Protein AF-A0A952ME11-F1 (afdb_monomer_lite)

Foldseek 3Di:
DVVVLVVLLCVQVCVPDPPPQDQDDQDPLVVVLCVDPLLVLLDDVRPLQSVQWDSRRKDWDAQPNKIKIWIFRDDPNDGQWIWIQISVRQIKIWGWDDDPFKTKIWIAGSVRHTQFIWIFTDDPPDTHTDQVVRVVRNVVNPVPPVQDVQLVVQLVVVVVVQCVDPVSVVSCVVGVCSSVSSSVSSSVNRD

Secondary structure (DSSP, 8-state):
-HHHHHHHTHHHHTTSS-------PPPHHHHHHHHSHHHHH--GGGHHHHHTB-TTS-EEEEETTEEEEEEEEEETTEEEEEEEEETT--EEEEEEEE-SSEEEEEEEETT--EEEEEEEEEETTEEEE-HHHHHHHHHHHTTSTTS-HHHHHHHHHHHHHHHTSHHHHHHHHH-TTHHHHHHHHHHHHH-

Radius of gyration: 16.26 Å; chains: 1; bounding box: 40×40×41 Å

pLDDT: mean 71.65, std 17.78, range [26.2, 94.69]

Sequence (191 aa):
MKKLIFLVFLMSALSCTEQELVNRDIPEILLQFKKSSQFNAIDGSFAELKSNLSFEKFWNEDFNGTKVYAIPSEVSGKITGVIYVDNFFNTLIEIRSFTKTDLTISYKLTDGTLILDWTGIKLGDQYKFNYNDLIDSYSKLSSNSRINSCTGDCYAALKEACNSDNDCAMMCDLVPTCNLSIAVACFWACW

Structure (mmCIF, N/CA/C/O backbone):
data_AF-A0A952ME11-F1
#
_entry.id   AF-A0A952ME11-F1
#
loop_
_atom_site.group_PDB
_atom_site.id
_atom_site.type_symbol
_atom_site.label_atom_id
_atom_site.label_alt_id
_atom_site.label_comp_id
_atom_site.label_asym_id
_atom_site.label_entity_id
_atom_site.label_seq_id
_atom_site.pdbx_PDB_ins_code
_atom_site.Cartn_x
_atom_site.Cartn_y
_atom_site.Cartn_z
_atom_site.occupancy
_atom_site.B_iso_or_equiv
_atom_site.auth_seq_id
_atom_site.auth_comp_id
_atom_site.auth_asym_id
_atom_site.auth_atom_id
_atom_site.pdbx_PDB_model_num
ATOM 1 N N . MET A 1 1 ? -1.943 -4.709 -22.984 1.00 34.72 1 MET A N 1
ATOM 2 C CA . MET A 1 1 ? -0.702 -4.361 -22.256 1.00 34.72 1 MET A CA 1
ATOM 3 C C . MET A 1 1 ? -0.444 -2.853 -22.180 1.00 34.72 1 MET A C 1
ATOM 5 O O . MET A 1 1 ? -0.347 -2.371 -21.065 1.00 34.72 1 MET A O 1
ATOM 9 N N . LYS A 1 2 ? -0.475 -2.069 -23.276 1.00 26.20 2 LYS A N 1
ATOM 10 C CA . LYS A 1 2 ? -0.317 -0.588 -23.219 1.00 26.20 2 LYS A CA 1
ATOM 11 C C . LYS A 1 2 ? -1.309 0.161 -22.300 1.00 26.20 2 LYS A C 1
ATOM 13 O O . LYS A 1 2 ? -0.955 1.167 -21.706 1.00 26.20 2 LYS A O 1
ATOM 18 N N . LYS A 1 3 ? -2.537 -0.352 -22.133 1.00 26.72 3 LYS A N 1
ATOM 19 C CA . LYS A 1 3 ? -3.553 0.220 -21.223 1.00 26.72 3 LYS A CA 1
ATOM 20 C C . LYS A 1 3 ? -3.306 -0.068 -19.732 1.00 26.72 3 LYS A C 1
ATOM 22 O O . LYS A 1 3 ? -3.839 0.652 -18.903 1.00 26.72 3 LYS A O 1
ATOM 27 N N . LEU A 1 4 ? -2.523 -1.103 -19.404 1.00 34.16 4 LEU A N 1
ATOM 28 C CA . LEU A 1 4 ? -2.251 -1.504 -18.015 1.00 34.16 4 LEU A CA 1
ATOM 29 C C . LEU A 1 4 ? -1.219 -0.568 -17.372 1.00 34.16 4 LEU A C 1
ATOM 31 O O . LEU A 1 4 ? -1.385 -0.135 -16.241 1.00 34.16 4 LEU A O 1
ATOM 35 N N . ILE A 1 5 ? -0.199 -0.200 -18.150 1.00 37.00 5 ILE A N 1
ATOM 36 C CA . ILE A 1 5 ? 0.864 0.727 -17.755 1.00 37.00 5 ILE A CA 1
ATOM 37 C C . ILE A 1 5 ? 0.271 2.107 -17.423 1.00 37.00 5 ILE A C 1
ATOM 39 O O . ILE A 1 5 ? 0.537 2.651 -16.359 1.00 37.00 5 ILE A O 1
ATOM 43 N N . PHE A 1 6 ? -0.634 2.617 -18.267 1.00 30.73 6 PHE A N 1
ATOM 44 C CA . PHE A 1 6 ? -1.318 3.902 -18.054 1.00 30.73 6 PHE A CA 1
ATOM 45 C C . PHE A 1 6 ? -2.222 3.943 -16.803 1.00 30.73 6 PHE A C 1
ATOM 47 O O . PHE A 1 6 ? -2.453 5.024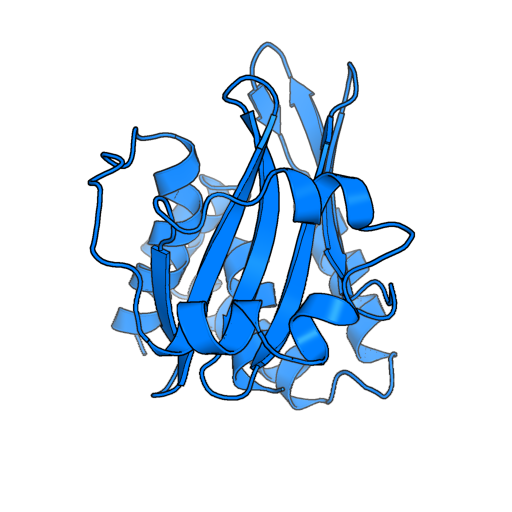 -16.266 1.00 30.73 6 PHE A O 1
ATOM 54 N N . LEU A 1 7 ? -2.723 2.795 -16.324 1.00 34.19 7 LEU A N 1
ATOM 55 C CA . LEU A 1 7 ? -3.530 2.715 -15.097 1.00 34.19 7 LEU A CA 1
ATOM 56 C C . LEU A 1 7 ? -2.655 2.708 -13.835 1.00 34.19 7 LEU A C 1
ATOM 58 O O . LEU A 1 7 ? -2.956 3.415 -12.881 1.00 34.19 7 LEU A O 1
ATOM 62 N N . VAL A 1 8 ? -1.517 2.009 -13.869 1.00 39.28 8 VAL A N 1
ATOM 63 C CA . VAL A 1 8 ? -0.519 2.021 -12.782 1.00 39.28 8 VAL A CA 1
ATOM 64 C C . VAL A 1 8 ? 0.069 3.432 -12.578 1.00 39.28 8 VAL A C 1
ATOM 66 O O . VAL A 1 8 ? 0.402 3.813 -11.457 1.00 39.28 8 VAL A O 1
ATOM 69 N N . PHE A 1 9 ? 0.115 4.255 -13.634 1.00 37.97 9 PHE A N 1
ATOM 70 C CA . PHE A 1 9 ? 0.507 5.671 -13.572 1.00 37.97 9 PHE A CA 1
ATOM 71 C C . PHE A 1 9 ? -0.495 6.594 -12.865 1.00 37.97 9 PHE A C 1
ATOM 73 O O . PHE A 1 9 ? -0.095 7.606 -12.287 1.00 37.97 9 PHE A O 1
ATOM 80 N N . LEU A 1 10 ? -1.786 6.256 -12.864 1.00 33.31 10 LEU A N 1
ATOM 81 C CA . LEU A 1 10 ? -2.800 7.035 -12.149 1.00 33.31 10 LEU A CA 1
ATOM 82 C C . L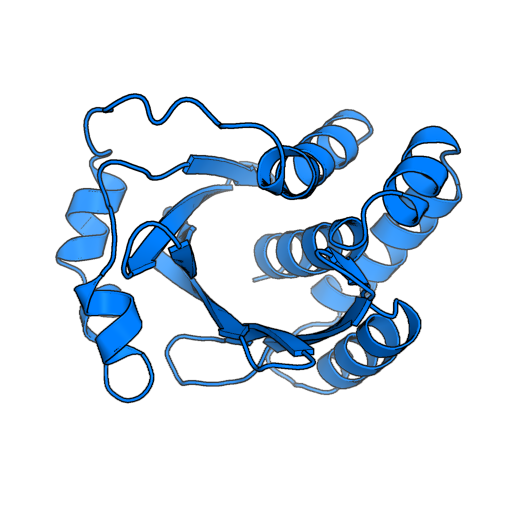EU A 1 10 ? -2.590 6.942 -10.626 1.00 33.31 10 LEU A C 1
ATOM 84 O O . LEU A 1 10 ? -2.764 7.942 -9.936 1.00 33.31 10 LEU A O 1
ATOM 88 N N . MET A 1 11 ? -2.083 5.817 -10.107 1.00 43.94 11 MET A N 1
ATOM 89 C CA . MET A 1 11 ? -1.813 5.630 -8.670 1.00 43.94 11 MET A CA 1
ATOM 90 C C . MET A 1 11 ? -0.793 6.609 -8.071 1.00 43.94 11 MET A C 1
ATOM 92 O O . MET A 1 11 ? -0.785 6.833 -6.863 1.00 43.94 11 MET A O 1
ATOM 96 N N . SER A 1 12 ? 0.079 7.189 -8.894 1.00 39.12 12 SER A N 1
ATOM 97 C CA . SER A 1 12 ? 1.224 7.975 -8.433 1.00 39.12 12 SER A CA 1
ATOM 98 C C . SER A 1 12 ? 1.135 9.466 -8.780 1.00 39.12 12 SER A C 1
ATOM 100 O O . SER A 1 12 ? 1.635 10.301 -8.028 1.00 39.12 12 SER A O 1
ATOM 102 N N . ALA A 1 13 ? 0.428 9.831 -9.854 1.00 30.36 13 ALA A N 1
ATOM 103 C CA . ALA A 1 13 ? 0.100 11.229 -10.156 1.00 30.36 13 ALA A CA 1
ATOM 104 C C . ALA A 1 13 ? -1.085 11.764 -9.320 1.00 30.36 13 ALA A C 1
ATOM 106 O O . ALA A 1 13 ? -1.181 12.968 -9.062 1.00 30.36 13 ALA A O 1
ATOM 107 N N . LEU A 1 14 ? -1.968 10.879 -8.841 1.00 35.97 14 LEU A N 1
ATOM 108 C CA . LEU A 1 14 ? -3.129 11.258 -8.025 1.00 35.97 14 LEU A CA 1
ATOM 109 C C . LEU A 1 14 ? -2.787 11.529 -6.552 1.00 35.97 14 LEU A C 1
ATOM 111 O O . LEU A 1 14 ? -3.640 12.003 -5.813 1.00 35.97 14 LEU A O 1
ATOM 115 N N . SER A 1 15 ? -1.535 11.336 -6.118 1.00 37.31 15 SER A N 1
ATOM 116 C CA . SER A 1 15 ? -1.086 11.835 -4.809 1.00 37.31 15 SER A CA 1
ATOM 117 C C . SER A 1 15 ? -0.798 13.346 -4.784 1.00 37.31 15 SER A C 1
ATOM 119 O O . SER A 1 15 ? -0.468 13.871 -3.723 1.00 37.31 15 SER A O 1
ATOM 121 N N . CYS A 1 16 ? -0.913 14.053 -5.920 1.00 32.28 16 CYS A N 1
ATOM 122 C CA . CYS A 1 16 ? -0.706 15.509 -6.003 1.00 32.28 16 CYS A CA 1
ATOM 123 C C . CYS A 1 16 ? -1.866 16.304 -6.621 1.00 32.28 16 CYS A C 1
ATOM 125 O O . CYS A 1 16 ? -1.813 17.531 -6.615 1.00 32.28 16 CYS A O 1
ATOM 127 N N . THR A 1 17 ? -2.913 15.655 -7.127 1.00 32.31 17 THR A N 1
ATOM 128 C CA . THR A 1 17 ? -4.156 16.335 -7.516 1.00 32.31 17 THR A CA 1
ATOM 129 C C . THR A 1 17 ? -5.240 15.893 -6.554 1.00 32.31 17 THR A C 1
ATOM 131 O O . THR A 1 17 ? -5.370 14.699 -6.314 1.00 32.31 17 THR A O 1
ATOM 134 N N . GLU A 1 18 ? -5.964 16.848 -5.964 1.00 37.75 18 GLU A N 1
ATOM 135 C CA . GLU A 1 18 ? -7.177 16.597 -5.183 1.00 37.75 18 GLU A CA 1
ATOM 136 C C . GLU A 1 18 ? -8.087 15.649 -5.977 1.00 37.75 18 GLU A C 1
ATOM 138 O O . GLU A 1 18 ? -8.831 16.068 -6.862 1.00 37.75 18 GLU A O 1
ATOM 143 N N . GLN A 1 19 ? -7.998 14.346 -5.706 1.00 44.56 19 GLN A N 1
ATOM 144 C CA . GLN A 1 19 ? -9.031 13.413 -6.109 1.00 44.56 19 GLN A CA 1
ATOM 145 C C . GLN A 1 19 ? -10.264 13.838 -5.337 1.00 44.56 19 GLN A C 1
ATOM 147 O O . GLN A 1 19 ? -10.282 13.734 -4.111 1.00 44.56 19 GLN A O 1
ATOM 152 N N . GLU A 1 20 ? -11.264 14.365 -6.043 1.00 39.50 20 GLU A N 1
ATOM 153 C CA . GLU A 1 20 ? -12.547 14.691 -5.440 1.00 39.50 20 GLU A CA 1
ATOM 154 C C . GLU A 1 20 ? -13.045 13.466 -4.671 1.00 39.50 20 GLU A C 1
ATOM 156 O O . GLU A 1 20 ? -13.390 12.422 -5.235 1.00 39.50 20 GLU A O 1
ATOM 161 N N . LEU A 1 21 ? -13.023 13.610 -3.347 1.00 45.44 21 LEU A N 1
ATOM 162 C CA . LEU A 1 21 ? -13.543 12.678 -2.365 1.00 45.44 21 LEU A CA 1
ATOM 163 C C . LEU A 1 21 ? -15.067 12.667 -2.495 1.00 45.44 21 LEU A C 1
ATOM 165 O O . LEU A 1 21 ? -15.785 13.301 -1.725 1.00 45.44 21 LEU A O 1
ATOM 169 N N . VAL A 1 22 ? -15.573 12.002 -3.529 1.00 45.62 22 VAL A N 1
ATOM 170 C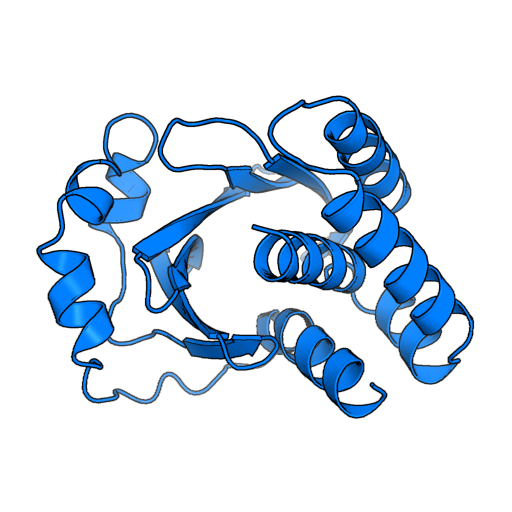 CA . VAL A 1 22 ? -17.009 11.820 -3.714 1.00 45.62 22 VAL A CA 1
ATOM 171 C C . VAL A 1 22 ? -17.462 10.752 -2.726 1.00 45.62 22 VAL A C 1
ATOM 173 O O . VAL A 1 22 ? -17.027 9.606 -2.832 1.00 45.62 22 VAL A O 1
ATOM 176 N N . ASN A 1 23 ? -18.348 11.113 -1.793 1.00 50.53 23 ASN A N 1
ATOM 177 C CA . ASN A 1 23 ? -19.064 10.143 -0.965 1.00 50.53 23 ASN A CA 1
ATOM 178 C C . ASN A 1 23 ? -19.763 9.130 -1.880 1.00 50.53 23 ASN A C 1
ATOM 180 O O . ASN A 1 23 ? -20.645 9.494 -2.661 1.00 50.53 23 ASN A O 1
ATOM 184 N N . ARG A 1 24 ? -19.346 7.867 -1.803 1.00 62.12 24 ARG A N 1
ATOM 185 C CA . ARG A 1 24 ? -19.914 6.757 -2.574 1.00 62.12 24 ARG A CA 1
ATOM 186 C C . ARG A 1 24 ? -20.544 5.753 -1.627 1.00 62.12 24 ARG A C 1
ATOM 188 O O . ARG A 1 24 ? -20.042 5.539 -0.525 1.00 62.12 24 ARG A O 1
ATOM 195 N N . ASP A 1 25 ? -21.597 5.092 -2.098 1.00 80.69 25 ASP A N 1
ATOM 196 C CA . ASP A 1 25 ? -22.112 3.906 -1.423 1.00 80.69 25 ASP A CA 1
ATOM 197 C C . ASP A 1 25 ? -20.986 2.880 -1.278 1.00 80.69 25 ASP A C 1
ATOM 199 O O . ASP A 1 25 ? -20.289 2.548 -2.244 1.00 80.69 25 ASP A O 1
ATOM 203 N N . ILE A 1 26 ? -20.794 2.401 -0.049 1.00 86.19 26 ILE A N 1
ATOM 204 C CA . ILE A 1 26 ? -19.743 1.439 0.270 1.00 86.19 26 ILE A CA 1
ATOM 205 C C . ILE A 1 26 ? -20.101 0.104 -0.407 1.00 86.19 26 ILE A C 1
ATOM 207 O O . ILE A 1 26 ? -21.163 -0.453 -0.123 1.00 86.19 26 ILE A O 1
ATOM 211 N N . PRO A 1 27 ? -19.232 -0.446 -1.274 1.00 89.12 27 PRO A N 1
ATOM 212 C CA . PRO A 1 27 ? -19.460 -1.723 -1.929 1.00 89.12 27 PRO A CA 1
ATOM 213 C C . PRO A 1 27 ? -19.665 -2.849 -0.919 1.00 89.12 27 PRO A C 1
ATOM 215 O O . PRO A 1 27 ? -18.967 -2.921 0.093 1.00 89.12 27 PRO A O 1
ATOM 218 N N . GLU A 1 28 ? -20.550 -3.788 -1.250 1.00 90.56 28 GLU A N 1
ATOM 219 C CA . GLU A 1 28 ? -20.864 -4.942 -0.399 1.00 90.56 28 GLU A CA 1
ATOM 220 C C . GLU A 1 28 ? -19.605 -5.721 0.021 1.00 90.56 28 GLU A C 1
ATOM 222 O O . GLU A 1 28 ? -19.470 -6.105 1.178 1.00 90.56 28 GLU A O 1
ATOM 227 N N . ILE A 1 29 ? -18.623 -5.870 -0.872 1.00 91.00 29 ILE A N 1
ATOM 228 C CA . ILE A 1 29 ? -17.346 -6.528 -0.560 1.00 91.00 29 ILE A CA 1
ATOM 229 C C . ILE A 1 29 ? -16.569 -5.829 0.566 1.00 91.00 29 ILE A C 1
ATOM 231 O O . ILE A 1 29 ? -15.987 -6.500 1.413 1.00 91.00 29 ILE A O 1
ATOM 235 N N . LEU A 1 30 ? -16.607 -4.494 0.643 1.00 92.94 30 LEU A N 1
ATOM 236 C CA . LEU A 1 30 ? -15.960 -3.744 1.721 1.00 92.94 30 LEU A CA 1
ATOM 237 C C . LEU A 1 30 ? -16.742 -3.849 3.034 1.00 92.94 30 LEU A C 1
ATOM 239 O O . LEU A 1 30 ? -16.140 -3.925 4.108 1.00 92.94 30 LEU A O 1
ATOM 243 N N . LEU A 1 31 ? -18.075 -3.914 2.958 1.00 93.69 31 LEU A N 1
ATOM 244 C CA . LEU A 1 31 ? -18.926 -4.188 4.119 1.00 93.69 31 LEU A CA 1
ATOM 245 C C . LEU A 1 31 ? -18.678 -5.596 4.679 1.00 93.69 31 LEU A C 1
ATOM 247 O O . LEU A 1 31 ? -18.644 -5.776 5.899 1.00 93.69 31 LEU A O 1
ATOM 251 N N . GLN A 1 32 ? -18.480 -6.581 3.803 1.00 94.50 32 GLN A N 1
ATOM 252 C CA . GLN A 1 32 ? -18.130 -7.951 4.174 1.00 94.50 32 GLN A CA 1
ATOM 253 C C . GLN A 1 32 ? -16.711 -8.032 4.735 1.00 94.50 32 GLN A C 1
ATOM 255 O O . GLN A 1 32 ? -16.515 -8.631 5.793 1.00 94.50 32 GLN A O 1
ATOM 260 N N . PHE A 1 33 ? -15.743 -7.362 4.102 1.00 94.69 33 PHE A N 1
ATOM 261 C CA . PHE A 1 33 ? -14.372 -7.284 4.597 1.00 94.69 33 PHE A CA 1
ATOM 262 C C . PHE A 1 33 ? -14.333 -6.739 6.026 1.00 94.69 33 PHE A C 1
ATOM 264 O O . PHE A 1 33 ? -13.753 -7.380 6.897 1.00 94.69 33 PHE A O 1
ATOM 271 N N . LYS A 1 34 ? -15.044 -5.641 6.315 1.00 93.50 34 LYS A N 1
ATOM 272 C CA . LYS A 1 34 ? -15.122 -5.036 7.659 1.00 93.50 34 LYS A CA 1
ATOM 273 C C . LYS A 1 34 ? -15.637 -5.995 8.747 1.00 93.50 34 LYS A C 1
ATOM 275 O O . LYS A 1 34 ? -15.360 -5.787 9.924 1.00 93.50 34 LYS A O 1
ATOM 280 N N . LYS A 1 35 ? -16.389 -7.036 8.373 1.00 93.75 35 LYS A N 1
ATOM 281 C CA . LYS A 1 35 ? -16.920 -8.071 9.283 1.00 93.75 35 LYS A CA 1
ATOM 282 C C . LYS A 1 35 ? -16.087 -9.361 9.289 1.00 93.75 35 LYS A C 1
ATOM 284 O O . LYS A 1 35 ? -16.396 -10.276 10.048 1.00 93.75 35 LYS A O 1
ATOM 289 N N . SER A 1 36 ? -15.077 -9.460 8.429 1.00 92.69 36 SER A N 1
ATOM 290 C CA . SER A 1 36 ? -14.292 -10.676 8.218 1.00 92.69 36 SER A CA 1
ATOM 291 C C . SER A 1 36 ? -13.257 -10.917 9.322 1.00 92.69 36 SER A C 1
ATOM 293 O O . SER A 1 36 ? -12.816 -9.999 10.019 1.00 92.69 36 SER A O 1
ATOM 295 N N . SER A 1 37 ? -12.800 -12.166 9.436 1.00 89.81 37 SER A N 1
ATOM 296 C CA . SER A 1 37 ? -11.634 -12.521 10.253 1.00 89.81 37 SER A CA 1
ATOM 297 C C . SER A 1 37 ? -10.361 -11.806 9.804 1.00 89.81 37 SER A C 1
ATOM 299 O O . SER A 1 37 ? -9.533 -11.473 10.644 1.00 89.81 37 SER A O 1
ATOM 301 N N . GLN A 1 38 ? -10.215 -11.537 8.506 1.00 88.69 38 GLN A N 1
ATOM 302 C CA . GLN A 1 38 ? -9.047 -10.884 7.919 1.00 88.69 38 GLN A CA 1
ATOM 303 C C . GLN A 1 38 ? -8.927 -9.450 8.424 1.00 88.69 38 GLN A C 1
ATOM 305 O O . GLN A 1 38 ? -7.862 -9.060 8.885 1.00 88.69 38 GLN A O 1
ATOM 310 N N . PHE A 1 39 ? -10.028 -8.696 8.441 1.00 91.94 39 PHE A N 1
ATOM 311 C CA . PHE A 1 39 ? -10.046 -7.352 9.021 1.00 91.94 39 PHE A CA 1
ATOM 312 C C . PHE A 1 39 ? -9.779 -7.362 10.531 1.00 91.94 39 PHE A C 1
ATOM 314 O O . PHE A 1 39 ? -9.075 -6.497 11.059 1.00 91.94 39 PHE A O 1
ATOM 321 N N . ASN A 1 40 ? -10.295 -8.368 11.240 1.00 89.56 40 ASN A N 1
ATOM 322 C CA . ASN A 1 40 ? -10.002 -8.538 12.662 1.00 89.56 40 ASN A CA 1
ATOM 323 C C . ASN A 1 40 ? -8.526 -8.874 12.915 1.00 89.56 40 ASN A C 1
ATOM 325 O O . ASN A 1 40 ? -7.975 -8.389 13.891 1.00 89.56 40 ASN A O 1
ATOM 329 N N . ALA A 1 41 ? -7.868 -9.608 12.015 1.00 87.06 41 ALA A N 1
ATOM 330 C CA . ALA A 1 41 ? -6.446 -9.933 12.119 1.00 87.06 41 ALA A CA 1
ATOM 331 C C . ALA A 1 41 ? -5.514 -8.716 11.952 1.00 87.06 41 ALA A C 1
ATOM 333 O O . ALA A 1 41 ? -4.342 -8.794 12.315 1.00 87.06 41 ALA A O 1
ATOM 334 N N . ILE A 1 42 ? -6.017 -7.588 11.436 1.00 88.31 42 ILE A N 1
ATOM 335 C CA . ILE A 1 42 ? -5.286 -6.316 11.365 1.00 88.31 42 ILE A CA 1
ATOM 336 C C . ILE A 1 42 ? -5.317 -5.667 12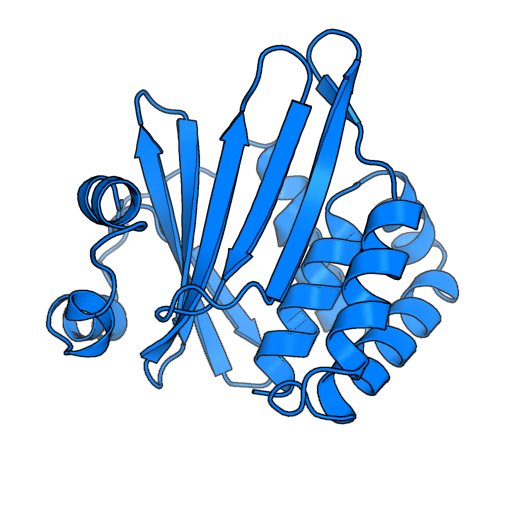.751 1.00 88.31 42 ILE A C 1
ATOM 338 O O . ILE A 1 42 ? -6.088 -4.753 13.002 1.00 88.31 42 ILE A O 1
ATOM 342 N N . ASP A 1 43 ? -4.515 -6.169 13.678 1.00 83.25 43 ASP A N 1
ATOM 343 C CA . ASP A 1 43 ? -4.412 -5.657 15.048 1.00 83.25 43 ASP A CA 1
ATOM 344 C C . ASP A 1 43 ? -2.933 -5.408 15.410 1.00 83.25 43 ASP A C 1
ATOM 346 O O . ASP A 1 43 ? -2.055 -5.353 14.542 1.00 83.25 43 ASP A O 1
ATOM 350 N N . GLY A 1 44 ? -2.636 -5.184 16.694 1.00 82.75 44 GLY A N 1
ATOM 351 C CA . GLY A 1 44 ? -1.268 -5.007 17.185 1.00 82.75 44 GLY A CA 1
ATOM 352 C C . GLY A 1 44 ? -0.582 -3.789 16.564 1.00 82.75 44 GLY A C 1
ATOM 353 O O . GLY A 1 44 ? -1.019 -2.658 16.776 1.00 82.75 44 GLY A O 1
ATOM 354 N N . SER A 1 45 ? 0.478 -4.012 15.778 1.00 78.44 45 SER A N 1
ATOM 355 C CA . SER A 1 45 ? 1.256 -2.947 15.122 1.00 78.44 45 SER A CA 1
ATOM 356 C C . SER A 1 45 ? 0.471 -2.128 14.093 1.00 78.44 45 SER A C 1
ATOM 358 O O . SER A 1 45 ? 0.956 -1.086 13.664 1.00 78.44 45 SER A O 1
ATOM 360 N N . PHE A 1 46 ? -0.722 -2.578 13.689 1.00 90.06 46 PHE A N 1
ATOM 361 C CA . PHE A 1 46 ? -1.577 -1.883 12.722 1.00 90.06 46 PHE A CA 1
ATOM 362 C C . PHE A 1 46 ? -2.847 -1.283 13.344 1.00 90.06 46 PHE A C 1
ATOM 364 O O . PHE A 1 46 ? -3.680 -0.745 12.616 1.00 90.06 46 PHE A O 1
ATOM 371 N N . ALA A 1 47 ? -3.013 -1.355 14.671 1.00 89.19 47 ALA A N 1
ATOM 372 C CA . ALA A 1 47 ? -4.248 -0.940 15.341 1.00 89.19 47 ALA A CA 1
ATOM 373 C C . ALA A 1 47 ? -4.604 0.536 15.087 1.00 89.19 47 ALA A C 1
ATOM 375 O O . ALA A 1 47 ? -5.758 0.848 14.800 1.00 89.19 47 ALA A O 1
ATOM 376 N N . GLU A 1 48 ? -3.610 1.430 15.125 1.00 89.94 48 GLU A N 1
ATOM 377 C CA . GLU A 1 48 ? -3.807 2.857 14.837 1.00 89.94 48 GLU A CA 1
ATOM 378 C C . GLU A 1 48 ? -4.234 3.095 13.383 1.00 89.94 48 GLU A C 1
ATOM 380 O O . GLU A 1 48 ? -5.107 3.917 13.111 1.00 89.94 48 GLU A O 1
ATOM 385 N N . LEU A 1 49 ? -3.665 2.345 12.437 1.00 91.19 49 LEU A N 1
ATOM 386 C CA . LEU A 1 49 ? -4.054 2.430 11.032 1.00 91.19 49 LEU A CA 1
ATOM 387 C C . LEU A 1 49 ? -5.513 1.987 10.871 1.00 91.19 49 LEU A C 1
ATOM 389 O O . LEU A 1 49 ? -6.324 2.699 10.283 1.00 91.19 49 LEU A O 1
ATOM 393 N N . LYS A 1 50 ? -5.878 0.847 11.467 1.00 93.00 50 LYS A N 1
ATOM 394 C CA . LYS A 1 50 ? -7.242 0.306 11.424 1.00 93.00 50 LYS A CA 1
ATOM 395 C C . LYS A 1 50 ? -8.282 1.246 12.033 1.00 93.00 50 LYS A C 1
ATOM 397 O O . LYS A 1 50 ? -9.371 1.370 11.474 1.00 93.00 50 LYS A O 1
ATOM 402 N N . SER A 1 51 ? -7.972 1.917 13.146 1.00 92.25 51 SER A N 1
ATOM 403 C CA . SER A 1 51 ? -8.919 2.830 13.803 1.00 92.25 51 SER A CA 1
ATOM 404 C C . SER A 1 51 ? -9.242 4.078 12.982 1.00 92.25 51 SER A C 1
ATOM 406 O O . SER A 1 51 ? -10.270 4.702 13.225 1.00 92.25 51 SER A O 1
ATOM 408 N N . ASN A 1 52 ? -8.390 4.432 12.016 1.00 93.31 52 ASN A N 1
ATOM 409 C CA . ASN A 1 52 ? -8.502 5.658 11.224 1.00 93.31 52 ASN A CA 1
ATOM 410 C C . ASN A 1 52 ? -8.897 5.403 9.755 1.00 93.31 52 ASN A C 1
ATOM 412 O O . ASN A 1 52 ? -8.806 6.305 8.919 1.00 93.31 52 ASN A O 1
ATOM 416 N N . LEU A 1 53 ? -9.344 4.186 9.419 1.00 93.25 53 LEU A N 1
ATOM 417 C CA . LEU A 1 53 ? -9.767 3.834 8.061 1.00 93.25 53 LEU A CA 1
ATOM 418 C C . LEU A 1 53 ? -11.037 4.566 7.630 1.00 93.25 53 LEU A C 1
ATOM 420 O O . LEU A 1 53 ? -12.068 4.523 8.304 1.00 93.25 53 LEU A O 1
ATOM 424 N N . SER A 1 54 ? -10.993 5.129 6.428 1.00 90.75 54 SER A N 1
ATOM 425 C CA . SER A 1 54 ? -12.107 5.833 5.800 1.00 90.75 54 SER A CA 1
ATOM 426 C C . SER A 1 54 ? -12.731 4.991 4.686 1.00 90.75 54 SER A C 1
ATOM 428 O O . SER A 1 54 ? -12.414 5.147 3.509 1.00 90.75 54 SER A O 1
ATOM 430 N N . PHE A 1 55 ? -13.662 4.106 5.051 1.00 90.12 55 PHE A N 1
ATOM 431 C CA . PHE A 1 55 ? -14.387 3.248 4.098 1.00 90.12 55 PHE A CA 1
ATOM 432 C C . PHE A 1 55 ? -15.274 4.017 3.108 1.00 90.12 55 PHE A C 1
ATOM 434 O O . PHE A 1 55 ? -15.664 3.453 2.095 1.00 90.12 55 PHE A O 1
ATOM 441 N N . GLU A 1 56 ? -15.582 5.284 3.381 1.00 85.31 56 GLU A N 1
ATOM 442 C CA . GLU A 1 56 ? -16.355 6.166 2.492 1.00 85.31 56 GLU A CA 1
ATOM 443 C C . GLU A 1 56 ? -15.477 6.840 1.421 1.00 85.31 56 GLU A C 1
ATOM 445 O O . GLU A 1 56 ? -15.987 7.310 0.409 1.00 85.31 56 GLU A O 1
ATOM 450 N N . LYS A 1 57 ? -14.149 6.845 1.619 1.00 84.38 57 LYS A N 1
ATOM 451 C CA . LYS A 1 57 ? -13.149 7.519 0.769 1.00 84.38 57 LYS A CA 1
ATOM 452 C C . LYS A 1 57 ? -12.267 6.543 -0.019 1.00 84.38 57 LYS A C 1
ATOM 454 O O . LYS A 1 57 ? -11.134 6.855 -0.376 1.00 84.38 57 LYS A O 1
ATOM 459 N N . PHE A 1 58 ? -12.748 5.325 -0.233 1.00 86.69 58 PHE A N 1
ATOM 460 C CA . PHE A 1 58 ? -11.979 4.279 -0.900 1.00 86.69 58 PHE A CA 1
ATOM 461 C C . PHE A 1 58 ? -11.845 4.533 -2.412 1.00 86.69 58 PHE A C 1
ATOM 463 O O . PHE A 1 58 ? -12.705 5.155 -3.043 1.00 86.69 58 PHE A O 1
ATOM 470 N N . TRP A 1 59 ? -10.814 3.950 -3.021 1.00 86.50 59 TRP A N 1
ATOM 471 C CA . TRP A 1 59 ? -10.724 3.776 -4.474 1.00 86.50 59 TRP A CA 1
ATOM 472 C C . TRP A 1 59 ? -10.602 2.293 -4.825 1.00 86.50 59 TRP A C 1
ATOM 474 O O . TRP A 1 59 ? -10.439 1.444 -3.951 1.00 86.50 59 TRP A O 1
ATOM 484 N N . ASN A 1 60 ? -10.780 1.951 -6.099 1.00 83.62 60 ASN A N 1
ATOM 485 C CA . ASN A 1 60 ? -10.604 0.581 -6.568 1.00 83.62 60 ASN A CA 1
ATOM 486 C C . ASN A 1 60 ? -10.042 0.544 -7.981 1.00 83.62 60 ASN A C 1
ATOM 488 O O . ASN A 1 60 ? -10.291 1.455 -8.770 1.00 83.62 60 ASN A O 1
ATOM 492 N N . GLU A 1 61 ? -9.339 -0.541 -8.277 1.00 73.62 61 GLU A N 1
ATOM 493 C CA . GLU A 1 61 ? -8.725 -0.821 -9.568 1.00 73.62 61 GLU A CA 1
ATOM 494 C C . GLU A 1 61 ? -8.955 -2.277 -9.969 1.00 73.62 61 GLU A C 1
ATOM 496 O O . GLU A 1 61 ? -9.249 -3.131 -9.132 1.00 73.62 61 GLU A O 1
ATOM 501 N N . ASP A 1 62 ? -8.852 -2.549 -11.267 1.00 74.75 62 ASP A N 1
ATOM 502 C CA . ASP A 1 62 ? -8.943 -3.893 -11.832 1.00 74.75 62 ASP A CA 1
ATOM 503 C C . ASP A 1 62 ? -7.549 -4.340 -12.287 1.00 74.75 62 ASP A C 1
ATOM 505 O O . ASP A 1 62 ? -6.952 -3.744 -13.188 1.00 74.75 62 ASP A O 1
ATOM 509 N N . PHE A 1 63 ? -7.039 -5.391 -11.651 1.00 65.75 63 PHE A N 1
ATOM 510 C CA . PHE A 1 63 ? -5.787 -6.049 -11.989 1.00 65.75 63 PHE A CA 1
ATOM 511 C C . PHE A 1 63 ? -6.095 -7.427 -12.568 1.00 65.75 63 PHE A C 1
ATOM 513 O O . PHE A 1 63 ? -6.321 -8.390 -11.843 1.00 65.75 63 PHE A O 1
ATOM 520 N N . ASN A 1 64 ? -6.089 -7.525 -13.899 1.00 68.56 64 ASN A N 1
ATOM 521 C CA . ASN A 1 64 ? -6.268 -8.788 -14.621 1.00 68.56 64 ASN A CA 1
ATOM 522 C C . ASN A 1 64 ? -7.580 -9.532 -14.272 1.00 68.56 64 ASN A C 1
ATOM 524 O O . ASN A 1 64 ? -7.597 -10.757 -14.172 1.00 68.56 64 ASN A O 1
ATOM 528 N N . GLY A 1 65 ? -8.680 -8.796 -14.083 1.00 74.44 65 GLY A N 1
ATOM 529 C CA . GLY A 1 65 ? -9.983 -9.343 -13.692 1.00 74.44 65 GLY A CA 1
ATOM 530 C C . GLY A 1 65 ? -10.192 -9.451 -12.179 1.00 74.44 65 GLY A C 1
ATOM 531 O O . GLY A 1 65 ? -11.294 -9.786 -11.742 1.00 74.44 65 GLY A O 1
ATOM 532 N N . THR A 1 66 ? -9.171 -9.139 -11.379 1.00 75.56 66 THR A N 1
ATOM 533 C CA . THR A 1 66 ? -9.257 -9.052 -9.919 1.00 75.56 66 THR A CA 1
ATOM 534 C C . THR A 1 66 ? -9.453 -7.600 -9.516 1.00 75.56 66 THR A C 1
ATOM 536 O O . THR A 1 66 ? -8.597 -6.751 -9.764 1.00 75.56 66 THR A O 1
ATOM 539 N N . LYS A 1 67 ? -10.577 -7.293 -8.865 1.00 84.44 67 LYS A N 1
ATOM 540 C CA . LYS A 1 67 ? -10.820 -5.948 -8.342 1.00 84.44 67 LYS A CA 1
ATOM 541 C C . LYS A 1 67 ? -10.170 -5.789 -6.970 1.00 84.44 67 LYS A C 1
ATOM 543 O O . LYS A 1 67 ? -10.517 -6.514 -6.041 1.00 84.44 67 LYS A O 1
ATOM 548 N N . VAL A 1 68 ? -9.284 -4.806 -6.850 1.00 85.19 68 VAL A N 1
ATOM 549 C CA . VAL A 1 68 ? -8.598 -4.435 -5.609 1.00 85.19 68 VAL A CA 1
ATOM 550 C C . VAL A 1 68 ? -9.138 -3.097 -5.132 1.00 85.19 68 VAL A C 1
ATOM 552 O O . VAL A 1 68 ? -9.222 -2.138 -5.895 1.00 85.19 68 VAL A O 1
ATOM 555 N N . TYR A 1 69 ? -9.509 -3.033 -3.862 1.00 87.94 69 TYR A N 1
ATOM 556 C CA . TYR A 1 69 ? -9.994 -1.843 -3.184 1.00 87.94 69 TYR A CA 1
ATOM 557 C C . TYR A 1 69 ? -8.919 -1.317 -2.250 1.00 87.94 69 TYR A C 1
ATOM 559 O O . TYR A 1 69 ? -8.281 -2.088 -1.545 1.00 87.94 69 TYR A O 1
ATOM 567 N N . ALA A 1 70 ? -8.755 -0.006 -2.205 1.00 90.25 70 ALA A N 1
ATOM 568 C CA . ALA A 1 70 ? -7.784 0.666 -1.368 1.00 90.25 70 ALA A CA 1
ATOM 569 C C . ALA A 1 70 ? -8.507 1.610 -0.406 1.00 90.25 70 ALA A C 1
ATOM 571 O O . ALA A 1 70 ? -9.264 2.492 -0.817 1.00 90.25 70 ALA A O 1
ATOM 572 N N . ILE A 1 71 ? -8.305 1.373 0.887 1.00 91.56 71 ILE A N 1
ATOM 573 C CA . ILE A 1 71 ? -8.997 2.044 1.983 1.00 91.56 71 ILE A CA 1
ATOM 574 C C . ILE A 1 71 ? -7.957 2.880 2.735 1.00 91.56 71 ILE A C 1
ATOM 576 O O . ILE A 1 71 ? -7.098 2.305 3.414 1.00 91.56 71 ILE A O 1
ATOM 580 N N . PRO A 1 72 ? -7.987 4.217 2.623 1.00 91.81 72 PRO A N 1
ATOM 581 C CA . PRO A 1 72 ? -7.002 5.062 3.280 1.00 91.81 72 PRO A CA 1
ATOM 582 C C . PRO A 1 72 ? -7.264 5.147 4.786 1.00 91.81 72 PRO A C 1
ATOM 584 O O . PRO A 1 72 ? -8.410 5.196 5.235 1.00 91.81 72 PRO A O 1
ATOM 587 N N . SER A 1 73 ? -6.184 5.213 5.559 1.00 92.00 73 SER A N 1
ATOM 588 C CA . SER A 1 73 ? -6.178 5.636 6.958 1.00 92.00 73 SER A CA 1
ATOM 589 C C . SER A 1 73 ? -5.775 7.104 7.028 1.00 92.00 73 SER A C 1
ATOM 591 O O . SER A 1 73 ? -4.699 7.463 6.545 1.00 92.00 73 SER A O 1
ATOM 593 N N . GLU A 1 74 ? -6.608 7.947 7.636 1.00 88.06 74 GLU A N 1
ATOM 594 C CA . GLU A 1 74 ? -6.386 9.394 7.711 1.00 88.06 74 GLU A CA 1
ATOM 595 C C . GLU A 1 74 ? -6.292 9.884 9.158 1.00 88.06 74 GLU A C 1
ATOM 597 O O . GLU A 1 74 ? -7.214 9.707 9.948 1.00 88.06 74 GLU A O 1
ATOM 602 N N . VAL A 1 75 ? -5.205 10.583 9.489 1.00 86.06 75 VAL A N 1
ATOM 603 C CA . VAL A 1 75 ? -5.041 11.276 10.773 1.00 86.06 75 VAL A CA 1
ATOM 604 C C . VAL A 1 75 ? -4.812 12.753 10.488 1.00 86.06 75 VAL A C 1
ATOM 606 O O . VAL A 1 75 ? -3.871 13.124 9.784 1.00 86.06 75 VAL A O 1
ATOM 609 N N . SER A 1 76 ? -5.685 13.615 11.015 1.00 85.75 76 SER A N 1
ATOM 610 C CA . SER A 1 76 ? -5.602 15.074 10.833 1.00 85.75 76 SER A CA 1
ATOM 611 C C . SER A 1 76 ? -5.520 15.507 9.359 1.00 85.75 76 SER A C 1
ATOM 613 O O . SER A 1 76 ? -4.730 16.381 9.000 1.00 85.75 76 SER A O 1
ATOM 615 N N . GLY A 1 77 ? -6.307 14.858 8.492 1.00 78.25 77 GLY A N 1
ATOM 616 C CA . GLY A 1 77 ? -6.362 15.146 7.053 1.00 78.25 77 GLY A CA 1
ATOM 617 C C . GLY A 1 77 ? -5.164 14.637 6.245 1.00 78.25 77 GLY A C 1
ATOM 618 O O . GLY A 1 77 ? -5.050 14.959 5.067 1.00 78.25 77 GLY A O 1
ATOM 619 N N . LYS A 1 78 ? -4.261 13.854 6.851 1.00 81.56 78 LYS A N 1
ATOM 620 C CA . LYS A 1 78 ? -3.126 13.229 6.162 1.00 81.56 78 LYS A CA 1
ATOM 621 C C . LYS A 1 78 ? -3.306 11.723 6.095 1.00 81.56 78 LYS A C 1
ATOM 623 O O . LYS A 1 78 ? -3.583 11.092 7.112 1.00 81.56 78 LYS A O 1
ATOM 628 N N . ILE A 1 79 ? -3.066 11.150 4.918 1.00 83.50 79 ILE A N 1
ATOM 629 C CA . ILE A 1 79 ? -3.036 9.698 4.739 1.00 83.50 79 ILE A CA 1
ATOM 630 C C . ILE A 1 79 ? -1.779 9.146 5.421 1.00 83.50 79 ILE A C 1
ATOM 632 O O . ILE A 1 79 ? -0.658 9.444 5.001 1.00 83.50 79 ILE A O 1
ATOM 636 N N . THR A 1 80 ? -1.971 8.347 6.468 1.00 87.19 80 THR A N 1
ATOM 637 C CA . THR A 1 80 ? -0.907 7.677 7.238 1.00 87.19 80 THR A CA 1
ATOM 638 C C . THR A 1 80 ? -0.671 6.236 6.789 1.00 87.19 80 THR A C 1
ATOM 640 O O . THR A 1 80 ? 0.333 5.625 7.148 1.00 87.19 80 THR A O 1
ATOM 643 N N . GLY A 1 81 ? -1.562 5.694 5.962 1.00 90.19 81 GLY A N 1
ATOM 644 C CA . GLY A 1 81 ? -1.439 4.363 5.386 1.00 90.19 81 GLY A CA 1
ATOM 645 C C . GLY A 1 81 ? -2.650 4.000 4.539 1.00 90.19 81 GLY A C 1
ATOM 646 O O . GLY A 1 81 ? -3.616 4.761 4.466 1.00 90.19 81 GLY A O 1
ATOM 647 N N . VAL A 1 82 ? -2.594 2.842 3.893 1.00 90.62 82 VAL A N 1
ATOM 648 C CA . VAL A 1 82 ? -3.657 2.331 3.021 1.00 90.62 82 VAL A CA 1
ATOM 649 C C . VAL A 1 82 ? -3.772 0.826 3.217 1.00 90.62 82 VAL A C 1
ATOM 651 O O . VAL A 1 82 ? -2.765 0.124 3.231 1.00 90.62 82 VAL A O 1
ATOM 654 N N . ILE A 1 83 ? -4.993 0.313 3.354 1.00 92.31 83 ILE A N 1
ATOM 655 C CA . ILE A 1 83 ? -5.253 -1.126 3.277 1.00 92.31 83 ILE A CA 1
ATOM 656 C C . ILE A 1 83 ? -5.786 -1.439 1.894 1.00 92.31 83 ILE A C 1
ATOM 658 O O . ILE A 1 83 ? -6.845 -0.949 1.507 1.00 92.31 83 ILE A O 1
ATOM 662 N N . TYR A 1 84 ? -5.057 -2.281 1.182 1.00 89.81 84 TYR A N 1
ATOM 663 C CA . TYR A 1 84 ? -5.469 -2.840 -0.090 1.00 89.81 84 TYR A CA 1
ATOM 664 C C . TYR A 1 84 ? -6.093 -4.210 0.158 1.00 89.81 84 TYR A C 1
ATOM 666 O O . TYR A 1 84 ? -5.495 -5.039 0.845 1.00 89.81 84 TYR A O 1
ATOM 674 N N . VAL A 1 85 ? -7.282 -4.441 -0.388 1.00 90.75 85 VAL A N 1
ATOM 675 C CA . VAL A 1 85 ? -8.036 -5.685 -0.240 1.00 90.75 85 VAL A CA 1
ATOM 676 C C . VAL A 1 85 ? -8.682 -6.079 -1.563 1.00 90.75 85 VAL A C 1
ATOM 678 O O . VAL A 1 85 ? -9.331 -5.255 -2.208 1.00 90.75 85 VAL A O 1
ATOM 681 N N . ASP A 1 86 ? -8.515 -7.328 -1.983 1.00 87.69 86 ASP A N 1
ATOM 682 C CA . ASP A 1 86 ? -9.177 -7.855 -3.177 1.00 87.69 86 ASP A CA 1
ATOM 683 C C . ASP A 1 86 ? -10.537 -8.508 -2.861 1.00 87.69 86 ASP A C 1
ATOM 685 O O . ASP A 1 86 ? -11.006 -8.561 -1.720 1.00 87.69 86 ASP A O 1
ATOM 689 N N . ASN A 1 87 ? -11.198 -9.026 -3.893 1.00 85.81 87 ASN A N 1
ATOM 690 C CA . ASN A 1 87 ? -12.456 -9.764 -3.779 1.00 85.81 87 ASN A CA 1
ATOM 691 C C . ASN A 1 87 ? -12.344 -11.123 -3.055 1.00 85.81 87 ASN A C 1
ATOM 693 O O . ASN A 1 87 ? -13.376 -11.748 -2.809 1.00 85.81 87 ASN A O 1
ATOM 697 N N . PHE A 1 88 ? -11.138 -11.568 -2.698 1.00 85.88 88 PHE A N 1
ATOM 698 C CA . PHE A 1 88 ? -10.860 -12.778 -1.918 1.00 85.88 88 PHE A CA 1
ATOM 699 C C . PHE A 1 88 ? -10.352 -12.470 -0.498 1.00 85.88 88 PHE A C 1
ATOM 701 O O . PHE A 1 88 ? -10.030 -13.387 0.257 1.00 85.88 88 PHE A O 1
ATOM 708 N N . PHE A 1 89 ? -10.316 -11.191 -0.113 1.00 87.44 89 PHE A N 1
ATOM 709 C CA . PHE A 1 89 ? -9.762 -10.685 1.145 1.00 87.44 89 PHE A CA 1
ATOM 710 C C . PHE A 1 89 ? -8.262 -10.927 1.341 1.00 87.44 89 PHE A C 1
ATOM 712 O O . PHE A 1 89 ? -7.760 -10.820 2.468 1.00 87.44 89 PHE A O 1
ATOM 719 N N . ASN A 1 90 ? -7.513 -11.165 0.263 1.00 85.81 90 ASN A N 1
ATOM 720 C CA . ASN A 1 90 ? -6.069 -10.982 0.320 1.00 85.81 90 ASN A CA 1
ATOM 721 C C . ASN A 1 90 ? -5.807 -9.515 0.657 1.00 85.81 90 ASN A C 1
ATOM 723 O O . ASN A 1 90 ? -6.479 -8.625 0.136 1.00 85.81 90 ASN A O 1
ATOM 727 N N . THR A 1 91 ? -4.895 -9.267 1.597 1.00 87.69 91 THR A N 1
ATOM 728 C CA . THR A 1 91 ? -4.736 -7.946 2.211 1.00 87.69 91 THR A CA 1
ATOM 729 C C . THR A 1 91 ? -3.274 -7.523 2.230 1.00 87.69 91 THR A C 1
ATOM 731 O O . THR A 1 91 ? -2.431 -8.215 2.801 1.00 87.69 91 THR A O 1
ATOM 734 N N . LEU A 1 92 ? -2.990 -6.347 1.673 1.00 87.31 92 LEU A N 1
ATOM 735 C CA . LEU A 1 92 ? -1.689 -5.686 1.745 1.00 87.31 92 LEU A CA 1
ATOM 736 C C . LEU A 1 92 ? -1.841 -4.359 2.491 1.00 87.31 92 LEU A C 1
ATOM 738 O O . LEU A 1 92 ? -2.752 -3.581 2.217 1.00 87.31 92 LEU A O 1
ATOM 742 N N . ILE A 1 93 ? -0.943 -4.094 3.430 1.00 89.81 93 ILE A N 1
ATOM 743 C CA . ILE A 1 93 ? -0.978 -2.915 4.291 1.00 89.81 93 ILE A CA 1
ATOM 744 C C . ILE A 1 93 ? 0.176 -1.994 3.913 1.00 89.81 93 ILE A C 1
ATOM 746 O O . ILE A 1 93 ? 1.337 -2.347 4.092 1.00 89.81 93 ILE A O 1
ATOM 750 N N . GLU A 1 94 ? -0.141 -0.800 3.434 1.00 89.44 94 GLU A N 1
ATOM 751 C CA . GLU A 1 94 ? 0.801 0.301 3.264 1.00 89.44 94 GLU A CA 1
ATOM 752 C C . GLU A 1 94 ? 0.832 1.163 4.529 1.00 89.44 94 GLU A C 1
ATOM 754 O O . GLU A 1 94 ? -0.204 1.637 4.992 1.00 89.44 94 GLU A O 1
ATOM 759 N N . ILE A 1 95 ? 2.024 1.413 5.061 1.00 88.75 95 ILE A N 1
ATOM 760 C CA . ILE A 1 95 ? 2.281 2.365 6.143 1.00 88.75 95 ILE A CA 1
ATOM 761 C C . ILE A 1 95 ? 3.123 3.508 5.594 1.00 88.75 95 ILE A C 1
ATOM 763 O O . ILE A 1 95 ? 4.121 3.271 4.914 1.00 88.75 95 ILE A O 1
ATOM 767 N N . ARG A 1 96 ? 2.765 4.741 5.957 1.00 87.25 96 ARG A N 1
ATOM 768 C CA . ARG A 1 96 ? 3.565 5.941 5.711 1.00 87.25 96 ARG A CA 1
ATOM 769 C C . ARG A 1 96 ? 4.083 6.483 7.034 1.00 87.25 96 ARG A C 1
ATOM 771 O O . ARG A 1 96 ? 3.306 6.910 7.885 1.00 87.25 96 ARG A O 1
ATOM 778 N N . SER A 1 97 ? 5.399 6.487 7.198 1.00 85.56 97 SER A N 1
ATOM 779 C CA . SER A 1 97 ? 6.061 7.094 8.348 1.00 85.56 97 SER A CA 1
ATOM 780 C C . SER A 1 97 ? 6.718 8.400 7.936 1.00 85.56 97 SER A C 1
ATOM 782 O O . SER A 1 97 ? 7.540 8.423 7.022 1.00 85.56 97 SER A O 1
ATOM 784 N N . PHE A 1 98 ? 6.344 9.484 8.609 1.00 81.94 98 PHE A N 1
ATOM 785 C CA . PHE A 1 98 ? 6.866 10.820 8.353 1.00 81.94 98 PHE A CA 1
ATOM 786 C C . PHE A 1 98 ? 7.786 11.228 9.500 1.00 81.94 98 PHE A C 1
ATOM 788 O O . PHE A 1 98 ? 7.346 11.352 10.645 1.00 81.94 98 PHE A O 1
ATOM 795 N N . THR A 1 99 ? 9.051 11.496 9.195 1.00 81.44 99 THR A N 1
ATOM 796 C CA . THR A 1 99 ? 9.981 12.161 10.110 1.00 81.44 99 THR A CA 1
ATOM 797 C C . THR A 1 99 ? 10.207 13.607 9.655 1.00 81.44 99 THR A C 1
ATOM 799 O O . THR A 1 99 ? 9.577 14.099 8.717 1.00 81.44 99 THR A O 1
ATOM 802 N N . LYS A 1 100 ? 11.088 14.350 10.340 1.00 76.81 100 LYS A N 1
ATOM 803 C CA . LYS A 1 100 ? 11.463 15.702 9.889 1.00 76.81 100 LYS A CA 1
ATOM 804 C C . LYS A 1 100 ? 12.202 15.680 8.550 1.00 76.81 100 LYS A C 1
ATOM 806 O O . LYS A 1 100 ? 12.118 16.658 7.810 1.00 76.81 100 LYS A O 1
ATOM 811 N N . THR A 1 101 ? 12.945 14.609 8.295 1.00 80.38 101 THR A N 1
ATOM 812 C CA . THR A 1 101 ? 13.879 14.485 7.177 1.00 80.38 101 THR A CA 1
ATOM 813 C C . THR A 1 101 ? 13.422 13.480 6.146 1.00 80.38 101 THR A C 1
ATOM 815 O O . THR A 1 101 ? 13.819 13.622 5.003 1.00 80.38 101 THR A O 1
ATOM 818 N N . ASP A 1 102 ? 12.573 12.520 6.506 1.00 80.62 102 ASP A N 1
ATOM 819 C CA . ASP A 1 102 ? 12.318 11.352 5.673 1.00 80.62 102 ASP A CA 1
ATOM 820 C C . ASP A 1 102 ? 10.835 10.977 5.641 1.00 80.62 102 ASP A C 1
ATOM 822 O O . ASP A 1 102 ? 10.083 11.206 6.592 1.00 80.62 102 ASP A O 1
ATOM 826 N N . LEU A 1 103 ? 10.431 10.370 4.532 1.00 82.38 103 LEU A N 1
ATOM 827 C CA . LEU A 1 103 ? 9.164 9.677 4.358 1.00 82.38 103 LEU A CA 1
ATOM 828 C C . LEU A 1 103 ? 9.474 8.229 4.005 1.00 82.38 103 LEU A C 1
ATOM 830 O O . LEU A 1 103 ? 10.021 7.964 2.940 1.00 82.38 103 LEU A O 1
ATOM 834 N N . THR A 1 104 ? 9.087 7.295 4.863 1.00 82.56 104 THR A N 1
ATOM 835 C CA . THR A 1 104 ? 9.151 5.867 4.545 1.00 82.56 104 THR A CA 1
ATOM 836 C C . THR A 1 104 ? 7.767 5.360 4.183 1.00 82.56 104 THR A C 1
ATOM 838 O O . THR A 1 104 ? 6.821 5.531 4.950 1.00 82.56 104 THR A O 1
ATOM 841 N N . ILE A 1 105 ? 7.657 4.710 3.029 1.00 82.31 105 ILE A N 1
ATOM 842 C CA . ILE A 1 105 ? 6.483 3.947 2.615 1.00 82.31 105 ILE A CA 1
ATOM 843 C C . ILE A 1 105 ? 6.835 2.468 2.754 1.00 82.31 105 ILE A C 1
ATOM 845 O O . ILE A 1 105 ? 7.854 2.024 2.230 1.00 82.31 105 ILE A O 1
ATOM 849 N N . SER A 1 106 ? 6.024 1.699 3.474 1.00 82.88 106 SER A N 1
ATOM 850 C CA . SER A 1 106 ? 6.243 0.265 3.673 1.00 82.88 106 SER A CA 1
ATOM 851 C C . SER A 1 106 ? 4.991 -0.540 3.370 1.00 82.88 106 SER A C 1
ATOM 853 O O . SER A 1 106 ? 3.944 -0.263 3.938 1.00 82.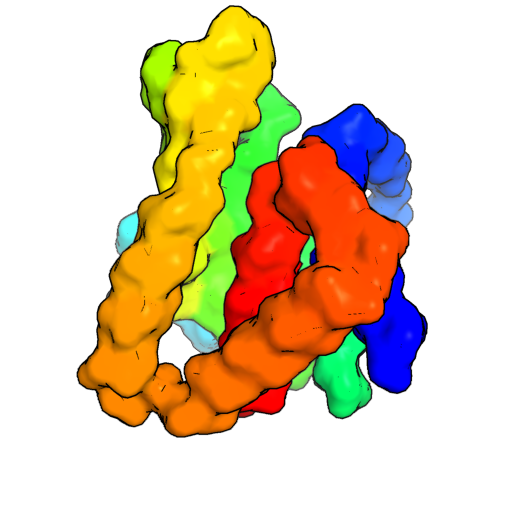88 106 SER A O 1
ATOM 855 N N . TYR A 1 107 ? 5.119 -1.580 2.555 1.00 84.19 107 TYR A N 1
ATOM 856 C CA . TYR A 1 107 ? 4.082 -2.560 2.256 1.00 84.19 107 TYR A CA 1
ATOM 857 C C . TYR A 1 107 ? 4.327 -3.823 3.070 1.00 84.19 107 TYR A C 1
ATOM 859 O O . TYR A 1 107 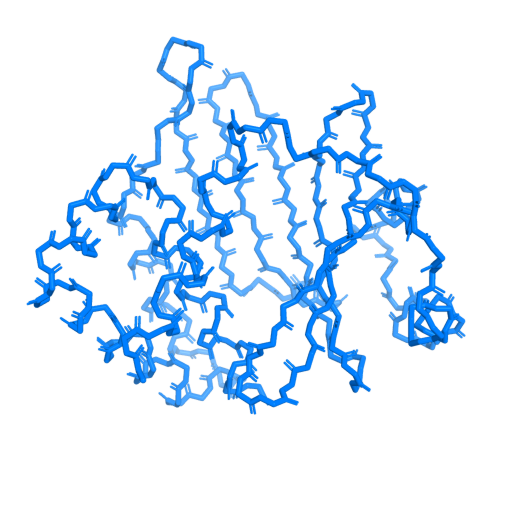? 5.424 -4.385 3.052 1.00 84.19 107 TYR A O 1
ATOM 867 N N . LYS A 1 108 ? 3.311 -4.264 3.803 1.00 86.19 108 LYS A N 1
ATOM 868 C CA . LYS A 1 108 ? 3.374 -5.388 4.734 1.00 86.19 108 LYS A CA 1
ATOM 869 C C . LYS A 1 108 ? 2.155 -6.285 4.597 1.00 86.19 108 LYS A C 1
ATOM 871 O O . LYS A 1 108 ? 1.067 -5.819 4.276 1.00 86.19 108 LYS A O 1
ATOM 876 N N . LEU A 1 109 ? 2.327 -7.562 4.905 1.00 85.00 109 LEU A N 1
ATOM 877 C CA . LEU A 1 109 ? 1.202 -8.471 5.115 1.00 85.00 109 LEU A CA 1
ATOM 878 C C . LEU A 1 109 ? 0.544 -8.214 6.475 1.00 85.00 109 LEU A C 1
ATOM 880 O O . LEU A 1 109 ? 1.123 -7.573 7.355 1.00 85.00 109 LEU A O 1
ATOM 884 N N . THR A 1 110 ? -0.644 -8.783 6.677 1.00 85.19 110 THR A N 1
ATOM 885 C CA . THR A 1 110 ? -1.382 -8.705 7.949 1.00 85.19 110 THR A CA 1
ATOM 886 C C . THR A 1 110 ? -0.621 -9.308 9.131 1.00 85.19 110 THR A C 1
ATOM 888 O O . THR A 1 110 ? -0.837 -8.895 10.263 1.00 85.19 110 THR A O 1
ATOM 891 N N . ASP A 1 111 ? 0.297 -10.249 8.883 1.00 82.00 111 ASP A N 1
ATOM 892 C CA . ASP A 1 111 ? 1.179 -10.834 9.905 1.00 82.00 111 ASP A CA 1
ATOM 893 C C . ASP A 1 111 ? 2.419 -9.971 10.224 1.00 82.00 111 ASP A C 1
ATOM 895 O O . ASP A 1 111 ? 3.248 -10.352 11.048 1.00 82.00 111 ASP A O 1
ATOM 899 N N . GLY A 1 112 ? 2.560 -8.802 9.589 1.00 83.31 112 GLY A N 1
ATOM 900 C CA . GLY A 1 112 ? 3.680 -7.883 9.793 1.00 83.31 112 GLY A CA 1
ATOM 901 C C . GLY A 1 112 ? 4.874 -8.106 8.863 1.00 83.31 112 GLY A C 1
ATOM 902 O O . GLY A 1 112 ? 5.774 -7.252 8.842 1.00 83.31 112 GLY A O 1
ATOM 903 N N . THR A 1 113 ? 4.880 -9.190 8.074 1.00 81.44 113 THR A N 1
ATOM 904 C CA . THR A 1 113 ? 5.938 -9.487 7.096 1.00 81.44 113 THR A CA 1
ATOM 905 C C . THR A 1 113 ? 6.128 -8.297 6.167 1.00 81.44 113 THR A C 1
ATOM 907 O O . THR A 1 113 ? 5.186 -7.870 5.501 1.00 81.44 113 THR A O 1
ATOM 910 N N . LEU A 1 114 ? 7.345 -7.750 6.128 1.00 80.38 114 LEU A N 1
ATOM 911 C CA . LEU A 1 114 ? 7.704 -6.692 5.192 1.00 80.38 114 LEU A CA 1
ATOM 912 C C . LEU A 1 114 ? 7.788 -7.273 3.784 1.00 80.38 114 LEU A C 1
ATOM 914 O O . LEU A 1 114 ? 8.555 -8.202 3.542 1.00 80.38 114 LEU A O 1
ATOM 918 N N . ILE A 1 115 ? 6.995 -6.703 2.884 1.00 74.19 115 ILE A N 1
ATOM 919 C CA . ILE A 1 115 ? 7.119 -6.925 1.453 1.00 74.19 115 ILE A CA 1
ATOM 920 C C . ILE A 1 115 ? 8.101 -5.892 0.928 1.00 74.19 115 ILE A C 1
ATOM 922 O O . ILE A 1 115 ? 9.203 -6.227 0.551 1.00 74.19 115 ILE A O 1
ATOM 926 N N . LEU A 1 116 ? 7.781 -4.610 0.989 1.00 74.44 116 LEU A N 1
ATOM 927 C CA . LEU A 1 116 ? 8.610 -3.593 0.350 1.00 74.44 116 LEU A CA 1
ATOM 928 C C . LEU A 1 116 ? 8.721 -2.379 1.247 1.00 74.44 116 LEU A C 1
ATOM 930 O O . LEU A 1 116 ? 7.733 -1.984 1.855 1.00 74.44 116 LEU A O 1
ATOM 934 N N . ASP A 1 117 ? 9.895 -1.777 1.324 1.00 77.31 117 ASP A N 1
ATOM 935 C CA . ASP A 1 117 ? 10.094 -0.479 1.942 1.00 77.31 117 ASP A CA 1
ATOM 936 C C . ASP A 1 117 ? 10.743 0.487 0.963 1.00 77.31 117 ASP A C 1
ATOM 938 O O . ASP A 1 117 ? 11.453 0.103 0.032 1.00 77.31 117 ASP A O 1
ATOM 942 N N . TRP A 1 118 ? 10.451 1.765 1.159 1.00 75.69 118 TRP A N 1
ATOM 943 C CA . TRP A 1 118 ? 11.034 2.802 0.347 1.00 75.69 118 TRP A CA 1
ATOM 944 C C . TRP A 1 118 ? 11.096 4.124 1.086 1.00 75.69 118 TRP A C 1
ATOM 946 O O . TRP A 1 118 ? 10.083 4.618 1.582 1.00 75.69 118 TRP A O 1
ATOM 956 N N . THR A 1 119 ? 12.291 4.702 1.147 1.00 78.88 119 THR A N 1
ATOM 957 C CA . THR A 1 119 ? 12.542 5.937 1.883 1.00 78.88 119 THR A CA 1
ATOM 958 C C . THR A 1 119 ? 12.823 7.078 0.917 1.00 78.88 119 THR A C 1
ATOM 960 O O . THR A 1 119 ? 13.684 6.992 0.042 1.00 78.88 119 THR A O 1
ATOM 963 N N . GLY A 1 120 ? 12.075 8.162 1.084 1.00 74.19 120 GLY A N 1
ATOM 964 C CA . GLY A 1 120 ? 12.309 9.441 0.441 1.00 74.19 120 GLY A CA 1
ATOM 965 C C . GLY A 1 120 ? 12.884 10.443 1.423 1.00 74.19 120 GLY A C 1
ATOM 966 O O . GLY A 1 120 ? 12.460 10.500 2.571 1.00 74.19 120 GLY A O 1
ATOM 967 N N . ILE A 1 121 ? 13.826 11.253 0.954 1.00 78.88 121 ILE A N 1
ATOM 968 C CA . ILE A 1 121 ? 14.488 12.303 1.727 1.00 78.88 121 ILE A CA 1
ATOM 969 C C . ILE A 1 121 ? 13.812 13.635 1.413 1.00 78.88 121 ILE A C 1
ATOM 971 O O . ILE A 1 121 ? 13.528 13.958 0.258 1.00 78.88 121 ILE A O 1
ATOM 975 N N . LYS A 1 122 ? 13.561 14.440 2.437 1.00 74.56 122 LYS A N 1
ATOM 976 C CA . LYS A 1 122 ? 12.962 15.763 2.322 1.00 74.56 122 LYS A CA 1
ATOM 977 C C . LYS A 1 122 ? 13.960 16.751 1.719 1.00 74.56 122 LYS A C 1
ATOM 979 O O . LYS A 1 122 ? 15.020 17.008 2.285 1.00 74.56 122 LYS A O 1
ATOM 984 N N . LEU A 1 123 ? 13.588 17.348 0.593 1.00 75.88 123 LEU A N 1
ATOM 985 C CA . LEU A 1 123 ? 14.314 18.415 -0.088 1.00 75.88 123 LEU A CA 1
ATOM 986 C C . LEU A 1 123 ? 13.372 19.617 -0.234 1.00 75.88 123 LEU A C 1
ATOM 988 O O . LEU A 1 123 ? 12.496 19.640 -1.097 1.00 75.88 123 LEU A O 1
ATOM 992 N N . GLY A 1 124 ? 13.526 20.610 0.646 1.00 79.31 124 GLY A N 1
ATOM 993 C CA . GLY A 1 124 ? 12.574 21.721 0.753 1.00 79.31 124 GLY A CA 1
ATOM 994 C C . GLY A 1 124 ? 11.223 21.247 1.298 1.00 79.31 124 GLY A C 1
ATOM 995 O O . GLY A 1 124 ? 11.179 20.576 2.329 1.00 79.31 124 GLY A O 1
ATOM 996 N N . ASP A 1 125 ? 10.131 21.571 0.603 1.00 72.31 125 ASP A N 1
ATOM 997 C CA . ASP A 1 125 ? 8.765 21.164 0.977 1.00 72.31 125 ASP A CA 1
ATOM 998 C C . ASP A 1 125 ? 8.321 19.831 0.350 1.00 72.31 125 ASP A C 1
ATOM 1000 O O . ASP A 1 125 ? 7.187 19.395 0.550 1.00 72.31 125 ASP A O 1
ATOM 1004 N N . GLN A 1 126 ? 9.209 19.155 -0.384 1.00 67.12 126 GLN A N 1
ATOM 1005 C CA . GLN A 1 126 ? 8.915 17.909 -1.094 1.00 67.12 126 GLN A CA 1
ATOM 1006 C C . GLN A 1 126 ? 9.794 16.757 -0.598 1.00 67.12 126 GLN A C 1
ATOM 1008 O O . GLN A 1 126 ? 10.902 16.972 -0.109 1.00 67.12 126 GLN A O 1
ATOM 1013 N N . TYR A 1 127 ? 9.313 15.521 -0.745 1.00 68.06 127 TYR A N 1
ATOM 1014 C CA . TYR A 1 127 ? 10.121 14.317 -0.535 1.00 68.06 127 TYR A CA 1
ATOM 1015 C C . TYR A 1 127 ? 10.620 13.801 -1.880 1.00 68.06 127 TYR A C 1
ATOM 1017 O O . TYR A 1 127 ? 9.834 13.586 -2.802 1.00 68.06 127 TYR A O 1
ATOM 1025 N N . LYS A 1 128 ? 11.930 13.583 -1.983 1.00 69.12 128 LYS A N 1
ATOM 1026 C CA . LYS A 1 128 ? 12.576 12.960 -3.131 1.00 69.12 128 LYS A CA 1
ATOM 1027 C C . LYS A 1 128 ? 12.993 11.551 -2.760 1.00 69.12 128 LYS A C 1
ATOM 1029 O O . LYS A 1 128 ? 13.793 11.349 -1.851 1.00 69.12 128 LYS A O 1
ATOM 1034 N N . PHE A 1 129 ? 12.479 10.582 -3.494 1.00 68.69 129 PHE A N 1
ATOM 1035 C CA . PHE A 1 129 ? 12.855 9.196 -3.298 1.00 68.69 129 PHE A CA 1
ATOM 1036 C C . PHE A 1 129 ? 14.035 8.817 -4.184 1.00 68.69 129 PHE A C 1
ATOM 1038 O O . PHE A 1 129 ? 14.116 9.234 -5.341 1.00 68.69 129 PHE A O 1
ATOM 1045 N N . ASN A 1 130 ? 14.956 8.032 -3.629 1.00 65.06 130 ASN A N 1
ATOM 1046 C CA . ASN A 1 130 ? 16.050 7.456 -4.391 1.00 65.06 130 ASN A CA 1
ATOM 1047 C C . ASN A 1 130 ? 15.606 6.110 -4.967 1.00 65.06 130 ASN A C 1
ATOM 1049 O O . ASN A 1 130 ? 15.195 5.199 -4.250 1.00 65.06 130 ASN A O 1
ATOM 1053 N N . TYR A 1 131 ? 15.663 6.007 -6.287 1.00 58.69 131 TYR A N 1
ATOM 1054 C CA . TYR A 1 131 ? 15.156 4.857 -7.016 1.00 58.69 131 TYR A CA 1
ATOM 1055 C C . TYR A 1 131 ? 16.032 3.603 -6.867 1.00 58.69 131 TYR A C 1
ATOM 1057 O O . TYR A 1 131 ? 15.504 2.492 -6.818 1.00 58.69 131 TYR A O 1
ATOM 1065 N N . ASN A 1 132 ? 17.352 3.765 -6.738 1.00 58.31 132 ASN A N 1
ATOM 1066 C CA . ASN A 1 132 ? 18.263 2.624 -6.599 1.00 58.31 132 ASN A CA 1
ATOM 1067 C C . ASN A 1 132 ? 17.977 1.816 -5.323 1.00 58.31 132 ASN A C 1
ATOM 1069 O O . ASN A 1 132 ? 18.070 0.591 -5.337 1.00 58.31 132 ASN A O 1
ATOM 1073 N N . ASP A 1 133 ? 17.511 2.483 -4.268 1.00 58.12 133 ASP A N 1
ATOM 1074 C CA . ASP A 1 133 ? 17.196 1.843 -2.989 1.00 58.12 133 ASP A CA 1
ATOM 1075 C C . ASP A 1 133 ? 15.964 0.917 -3.099 1.00 58.12 133 ASP A C 1
ATOM 1077 O O . ASP A 1 133 ? 15.886 -0.101 -2.414 1.00 58.12 133 ASP A O 1
ATOM 1081 N N . LEU A 1 134 ? 15.029 1.204 -4.020 1.00 58.59 134 LEU A N 1
ATOM 1082 C CA . LEU A 1 134 ? 13.855 0.358 -4.283 1.00 58.59 134 LEU A CA 1
ATOM 1083 C C . LEU A 1 134 ? 14.235 -0.946 -5.005 1.00 58.59 134 LEU A C 1
ATOM 1085 O O . LEU A 1 134 ? 13.688 -2.008 -4.704 1.00 58.59 134 LEU A O 1
ATOM 1089 N N . ILE A 1 135 ? 15.181 -0.874 -5.949 1.00 53.31 135 ILE A N 1
ATOM 1090 C CA . ILE A 1 135 ? 15.703 -2.041 -6.682 1.00 53.31 135 ILE A CA 1
ATOM 1091 C C . ILE A 1 135 ? 16.404 -3.001 -5.710 1.00 53.31 135 ILE A C 1
ATOM 1093 O O . ILE A 1 135 ? 16.224 -4.219 -5.793 1.00 53.31 135 ILE A O 1
ATOM 1097 N N . ASP A 1 136 ? 17.158 -2.459 -4.754 1.00 50.97 136 ASP A N 1
ATOM 1098 C CA . ASP A 1 136 ? 17.866 -3.241 -3.741 1.00 50.97 136 ASP A CA 1
ATOM 1099 C C . ASP A 1 136 ? 16.918 -3.878 -2.714 1.00 50.97 136 ASP A C 1
ATOM 1101 O O . ASP A 1 136 ? 17.174 -4.994 -2.259 1.00 50.97 136 ASP A O 1
ATOM 1105 N N . SER A 1 137 ? 15.803 -3.232 -2.362 1.00 56.31 137 SER A N 1
ATOM 1106 C CA . SER A 1 137 ? 14.775 -3.850 -1.509 1.00 56.31 137 SER A CA 1
ATOM 1107 C C . SER A 1 137 ? 13.974 -4.928 -2.249 1.00 56.31 137 SER A C 1
ATOM 1109 O O . SER A 1 137 ? 13.704 -5.989 -1.686 1.00 56.31 137 SER A O 1
ATOM 1111 N N . TYR A 1 138 ? 13.655 -4.726 -3.532 1.00 53.41 138 TYR A N 1
ATOM 1112 C CA . TYR A 1 138 ? 12.898 -5.707 -4.316 1.00 53.41 138 TYR A CA 1
ATOM 1113 C C . TYR A 1 138 ? 13.730 -6.931 -4.724 1.00 53.41 138 TYR A C 1
ATOM 1115 O O . TYR A 1 138 ? 13.251 -8.062 -4.685 1.00 53.41 138 TYR A O 1
ATOM 1123 N N . SER A 1 139 ? 15.009 -6.747 -5.058 1.00 50.16 139 SER A N 1
ATOM 1124 C CA . SER A 1 139 ? 15.918 -7.872 -5.322 1.00 50.16 139 SER A CA 1
ATOM 1125 C C . SER A 1 139 ? 16.076 -8.779 -4.097 1.00 50.16 139 SER A C 1
ATOM 1127 O O . SER A 1 139 ? 16.115 -10.002 -4.243 1.00 50.16 139 SER A O 1
ATOM 1129 N N . LYS A 1 140 ? 16.044 -8.219 -2.880 1.00 51.22 140 LYS A N 1
ATOM 1130 C CA . LYS A 1 140 ? 16.001 -8.995 -1.629 1.00 51.22 140 LYS A CA 1
ATOM 1131 C C . LYS A 1 140 ? 14.695 -9.782 -1.465 1.00 51.22 140 LYS A C 1
ATOM 1133 O O . LYS A 1 140 ? 14.736 -10.876 -0.905 1.00 51.22 140 LYS A O 1
ATOM 1138 N N . LEU A 1 141 ? 13.561 -9.314 -1.997 1.00 48.38 141 LEU A N 1
ATOM 1139 C CA . LEU A 1 141 ? 12.287 -10.050 -1.945 1.00 48.38 141 LEU A CA 1
ATOM 1140 C C . LEU A 1 141 ? 12.274 -11.334 -2.765 1.00 48.38 141 LEU A C 1
ATOM 1142 O O . LEU A 1 141 ? 11.638 -12.294 -2.342 1.00 48.38 141 LEU A O 1
ATOM 1146 N N . SER A 1 142 ? 13.013 -11.385 -3.877 1.00 44.41 142 SER A N 1
ATOM 1147 C CA . SER A 1 142 ? 13.155 -12.603 -4.694 1.00 44.41 142 SER A CA 1
ATOM 1148 C C . SER A 1 142 ? 13.751 -13.795 -3.924 1.00 44.41 142 SER A C 1
ATOM 1150 O O . SER A 1 142 ? 13.639 -14.938 -4.358 1.00 44.41 142 SER A O 1
ATOM 1152 N N . SER A 1 143 ? 14.363 -13.539 -2.759 1.00 42.38 143 SER A N 1
ATOM 1153 C CA . SER A 1 143 ? 14.907 -14.562 -1.859 1.00 42.38 143 SER A CA 1
ATOM 1154 C C . SER A 1 143 ? 13.926 -15.038 -0.772 1.00 42.38 143 SER A C 1
ATOM 1156 O O . SER A 1 143 ? 14.243 -15.966 -0.027 1.00 42.38 143 SER A O 1
ATOM 1158 N N . ASN A 1 144 ? 12.731 -14.442 -0.673 1.00 49.19 144 ASN A N 1
ATOM 1159 C CA . ASN A 1 144 ? 11.693 -14.831 0.281 1.00 49.19 144 ASN A CA 1
ATOM 1160 C C . ASN A 1 144 ? 10.753 -15.870 -0.357 1.00 49.19 144 ASN A C 1
ATOM 1162 O O . ASN A 1 144 ? 10.082 -15.584 -1.342 1.00 49.19 144 ASN A O 1
ATOM 1166 N N . SER A 1 145 ? 10.663 -17.073 0.214 1.00 45.56 145 SER A N 1
ATOM 1167 C CA . SER A 1 145 ? 9.961 -18.228 -0.378 1.00 45.56 145 SER A CA 1
ATOM 1168 C C . SER A 1 145 ? 8.447 -18.060 -0.571 1.00 45.56 145 SER A C 1
ATOM 1170 O O . SER A 1 145 ? 7.831 -18.873 -1.259 1.00 45.56 145 SER A O 1
ATOM 1172 N N . ARG A 1 146 ? 7.838 -17.024 0.023 1.00 45.50 146 ARG A N 1
ATOM 1173 C CA . ARG A 1 146 ? 6.431 -16.648 -0.204 1.00 45.50 146 ARG A CA 1
ATOM 1174 C C . ARG A 1 146 ? 6.216 -15.801 -1.464 1.00 45.50 146 ARG A C 1
ATOM 1176 O O . ARG A 1 146 ? 5.097 -15.763 -1.957 1.00 45.50 146 ARG A O 1
ATOM 1183 N N . ILE A 1 147 ? 7.253 -15.140 -1.979 1.00 52.09 147 ILE A N 1
ATOM 1184 C CA . ILE A 1 147 ? 7.197 -14.311 -3.187 1.00 52.09 147 ILE A CA 1
ATOM 1185 C C . ILE A 1 147 ? 7.860 -15.123 -4.299 1.00 52.09 147 ILE A C 1
ATOM 1187 O O . ILE A 1 147 ? 9.077 -15.260 -4.370 1.00 52.09 147 ILE A O 1
ATOM 1191 N N . ASN A 1 148 ? 7.018 -15.766 -5.101 1.00 57.31 148 ASN A N 1
ATOM 1192 C CA . ASN A 1 148 ? 7.402 -16.663 -6.189 1.00 57.31 148 ASN A CA 1
ATOM 1193 C C . ASN A 1 148 ? 8.291 -15.987 -7.259 1.00 57.31 148 ASN A C 1
ATOM 1195 O O . ASN A 1 148 ? 8.410 -14.762 -7.333 1.00 57.31 148 ASN A O 1
ATOM 1199 N N . SER A 1 149 ? 8.846 -16.797 -8.166 1.00 65.06 149 SER A N 1
ATOM 1200 C CA . SER A 1 149 ? 9.510 -16.293 -9.376 1.00 65.06 149 SER A CA 1
ATOM 1201 C C . SER A 1 149 ? 8.592 -15.396 -10.221 1.00 65.06 149 SER A C 1
ATOM 1203 O O . SER A 1 149 ? 9.081 -14.441 -10.806 1.00 65.06 149 SER A O 1
ATOM 1205 N N . CYS A 1 150 ? 7.264 -15.610 -10.202 1.00 71.69 150 CYS A N 1
ATOM 1206 C CA . CYS A 1 150 ? 6.294 -14.780 -10.937 1.00 71.69 150 CYS A CA 1
ATOM 1207 C C . CYS A 1 150 ? 6.393 -13.299 -10.568 1.00 71.69 150 CYS A C 1
ATOM 1209 O O . CYS A 1 150 ? 6.433 -12.465 -11.462 1.00 71.69 150 CYS A O 1
ATOM 1211 N N . THR A 1 151 ? 6.457 -12.952 -9.280 1.00 69.00 151 THR A N 1
ATOM 1212 C CA . THR A 1 151 ? 6.496 -11.546 -8.844 1.00 69.00 151 THR A CA 1
ATOM 1213 C C . THR A 1 151 ? 7.768 -10.850 -9.345 1.00 69.00 151 THR A C 1
ATOM 1215 O O . THR A 1 151 ? 7.705 -9.742 -9.881 1.00 69.00 151 THR A O 1
ATOM 1218 N N . GLY A 1 152 ? 8.916 -11.531 -9.245 1.00 67.06 152 GLY A N 1
ATOM 1219 C CA . GLY A 1 152 ? 10.201 -11.047 -9.759 1.00 67.06 152 GLY A CA 1
ATOM 1220 C C . GLY A 1 152 ? 10.232 -10.925 -11.286 1.00 67.06 152 GLY A C 1
ATOM 1221 O O . GLY A 1 152 ? 10.619 -9.879 -11.807 1.00 67.06 152 GLY A O 1
ATOM 1222 N N . ASP A 1 153 ? 9.763 -11.958 -11.990 1.00 69.06 153 ASP A N 1
ATOM 1223 C CA . ASP A 1 153 ? 9.683 -12.003 -13.453 1.00 69.06 153 ASP A CA 1
ATOM 1224 C C . ASP A 1 153 ? 8.713 -10.938 -13.988 1.00 69.06 153 ASP A C 1
ATOM 1226 O O . ASP A 1 153 ? 9.021 -10.238 -14.952 1.00 69.06 153 ASP A O 1
ATOM 1230 N N . CYS A 1 154 ? 7.566 -10.755 -13.324 1.00 73.06 154 CYS A N 1
ATOM 1231 C CA . CYS A 1 154 ? 6.596 -9.706 -13.629 1.00 73.06 154 CYS A CA 1
ATOM 1232 C C . CYS A 1 154 ? 7.233 -8.324 -13.507 1.00 73.06 154 CYS A C 1
ATOM 1234 O O . CYS A 1 154 ? 7.110 -7.506 -14.421 1.00 73.06 154 CYS A O 1
ATOM 1236 N N . TYR A 1 155 ? 7.928 -8.057 -12.397 1.00 71.81 155 TYR A N 1
ATOM 1237 C CA . TYR A 1 155 ? 8.548 -6.757 -12.174 1.00 71.81 155 TYR A CA 1
ATOM 1238 C C . TYR A 1 155 ? 9.634 -6.476 -13.209 1.00 71.81 155 TYR A C 1
ATOM 1240 O O . TYR A 1 155 ? 9.655 -5.389 -13.786 1.00 71.81 155 TYR A O 1
ATOM 1248 N N . ALA A 1 156 ? 10.498 -7.457 -13.487 1.00 69.62 156 ALA A N 1
ATOM 1249 C CA . ALA A 1 156 ? 11.529 -7.338 -14.510 1.00 69.62 156 ALA A CA 1
ATOM 1250 C C . ALA A 1 156 ? 10.917 -7.042 -15.888 1.00 69.62 156 ALA A C 1
ATOM 1252 O O . ALA A 1 156 ? 11.325 -6.079 -16.538 1.00 69.62 156 ALA A O 1
ATOM 1253 N N . ALA A 1 157 ? 9.885 -7.793 -16.282 1.00 71.88 157 ALA A N 1
ATOM 1254 C CA . ALA A 1 157 ? 9.204 -7.617 -17.560 1.00 71.88 157 ALA A CA 1
ATOM 1255 C C . ALA A 1 157 ? 8.496 -6.256 -17.676 1.00 71.88 157 ALA A C 1
ATOM 1257 O O . ALA A 1 157 ? 8.609 -5.591 -18.705 1.00 71.88 157 ALA A O 1
ATOM 1258 N N . LEU A 1 158 ? 7.783 -5.804 -16.636 1.00 70.19 158 LEU A N 1
ATOM 1259 C CA . LEU A 1 158 ? 7.105 -4.502 -16.652 1.00 70.19 158 LEU A CA 1
ATOM 1260 C C . LEU A 1 158 ? 8.088 -3.335 -16.604 1.00 70.19 158 LEU A C 1
ATOM 1262 O O . LEU A 1 158 ? 7.858 -2.325 -17.266 1.00 70.19 158 LEU A O 1
ATOM 1266 N N . LYS A 1 159 ? 9.191 -3.469 -15.865 1.00 71.88 159 LYS A N 1
ATOM 1267 C CA . LYS A 1 159 ? 10.256 -2.468 -15.837 1.00 71.88 159 LYS A CA 1
ATOM 1268 C C . LYS A 1 159 ? 10.953 -2.361 -17.189 1.00 71.88 159 LYS A C 1
ATOM 1270 O O . LYS A 1 159 ? 11.146 -1.253 -17.678 1.00 71.88 159 LYS A O 1
ATOM 1275 N N . GLU A 1 160 ? 11.301 -3.484 -17.811 1.00 71.06 160 GLU A N 1
ATOM 1276 C CA . GLU A 1 160 ? 11.890 -3.499 -19.153 1.00 71.06 160 GLU A CA 1
ATOM 1277 C C . GLU A 1 160 ? 10.928 -2.895 -20.183 1.00 71.06 160 GLU A C 1
ATOM 1279 O O . GLU A 1 160 ? 11.316 -2.005 -20.940 1.00 71.06 160 GLU A O 1
ATOM 1284 N N . ALA A 1 161 ? 9.653 -3.294 -20.145 1.00 70.81 161 ALA A N 1
ATOM 1285 C CA . ALA A 1 161 ? 8.622 -2.723 -21.002 1.00 70.81 161 ALA A CA 1
ATOM 1286 C C . ALA A 1 161 ? 8.478 -1.207 -20.791 1.00 70.81 161 ALA A C 1
ATOM 1288 O O . ALA A 1 161 ? 8.388 -0.470 -21.770 1.00 70.81 161 ALA A O 1
ATOM 1289 N N . CYS A 1 162 ? 8.512 -0.735 -19.541 1.00 69.81 162 CYS A N 1
ATOM 1290 C CA . CYS A 1 162 ? 8.448 0.690 -19.232 1.00 69.81 162 CYS A CA 1
ATOM 1291 C C . CYS A 1 162 ? 9.673 1.452 -19.742 1.00 69.81 162 CYS A C 1
ATOM 1293 O O . CYS A 1 162 ? 9.526 2.482 -20.383 1.00 69.81 162 CYS A O 1
ATOM 1295 N N . ASN A 1 163 ? 10.876 0.918 -19.536 1.00 70.25 163 ASN A N 1
ATOM 1296 C CA . ASN A 1 163 ? 12.110 1.530 -20.031 1.00 70.25 163 ASN A CA 1
ATOM 1297 C C . ASN A 1 163 ? 12.170 1.573 -21.567 1.00 70.25 163 ASN A C 1
ATOM 1299 O O . ASN A 1 163 ? 12.828 2.441 -22.132 1.00 70.25 163 ASN A O 1
ATOM 1303 N N . SER A 1 164 ? 11.499 0.635 -22.243 1.00 73.31 164 SER A N 1
ATOM 1304 C CA . SER A 1 164 ? 11.403 0.591 -23.708 1.00 73.31 164 SER A CA 1
ATOM 1305 C C . SER A 1 164 ? 10.340 1.531 -24.300 1.00 73.31 164 SER A C 1
ATOM 1307 O O . SER A 1 164 ? 10.300 1.720 -25.517 1.00 73.31 164 SER A O 1
ATOM 1309 N N . ASP A 1 165 ? 9.481 2.118 -23.462 1.00 77.00 165 ASP A N 1
ATOM 1310 C CA . ASP A 1 165 ? 8.441 3.072 -23.846 1.00 77.00 165 ASP A CA 1
ATOM 1311 C C . ASP A 1 165 ? 8.819 4.465 -23.321 1.00 77.00 165 ASP A C 1
ATOM 1313 O O . ASP A 1 165 ? 8.831 4.701 -22.117 1.00 77.00 165 ASP A O 1
ATOM 1317 N N . ASN A 1 166 ? 9.136 5.398 -24.223 1.00 70.44 166 ASN A N 1
ATOM 1318 C CA . ASN A 1 166 ? 9.644 6.723 -23.849 1.00 70.44 166 ASN A CA 1
ATOM 1319 C C . ASN A 1 166 ? 8.693 7.506 -22.928 1.00 70.44 166 ASN A C 1
ATOM 1321 O O . ASN A 1 166 ? 9.168 8.245 -22.067 1.00 70.44 166 ASN A O 1
ATOM 1325 N N . ASP A 1 167 ? 7.377 7.340 -23.085 1.00 66.38 167 ASP A N 1
ATOM 1326 C CA . ASP A 1 167 ? 6.397 8.037 -22.250 1.00 66.38 167 ASP A CA 1
ATOM 1327 C C . ASP A 1 167 ? 6.365 7.419 -20.850 1.00 66.38 167 ASP A C 1
ATOM 1329 O O . ASP A 1 167 ? 6.323 8.138 -19.851 1.00 66.38 167 ASP A O 1
ATOM 1333 N N . CYS A 1 168 ? 6.447 6.086 -20.768 1.00 63.25 168 CYS A N 1
ATOM 1334 C CA . CYS A 1 168 ? 6.544 5.380 -19.494 1.00 63.25 168 CYS A CA 1
ATOM 1335 C C . CYS A 1 168 ? 7.848 5.717 -18.773 1.00 63.25 168 CYS A C 1
ATOM 1337 O O . CYS A 1 168 ? 7.807 6.109 -17.612 1.00 63.25 168 CYS A O 1
ATOM 1339 N N . ALA A 1 169 ? 8.987 5.622 -19.460 1.00 65.19 169 ALA A N 1
ATOM 1340 C CA . ALA A 1 169 ? 10.301 5.927 -18.910 1.00 65.19 169 ALA A CA 1
ATOM 1341 C C . ALA A 1 169 ? 10.360 7.362 -18.367 1.00 65.19 169 ALA A C 1
ATOM 1343 O O . ALA A 1 169 ? 10.681 7.563 -17.198 1.00 65.19 169 ALA A O 1
ATOM 1344 N N . MET A 1 170 ? 9.933 8.347 -19.167 1.00 61.84 170 MET A N 1
ATOM 1345 C CA . MET A 1 170 ? 9.878 9.749 -18.745 1.00 61.84 170 MET A CA 1
ATOM 1346 C C . MET A 1 170 ? 8.953 9.946 -17.538 1.00 61.84 170 MET A C 1
ATOM 1348 O O . MET A 1 170 ? 9.296 10.663 -16.601 1.00 61.84 170 MET A O 1
ATOM 1352 N N . MET A 1 171 ? 7.781 9.312 -17.525 1.00 61.75 171 MET A N 1
ATOM 1353 C CA . MET A 1 171 ? 6.867 9.406 -16.388 1.00 61.75 171 MET A CA 1
ATOM 1354 C C . MET A 1 171 ? 7.424 8.729 -15.132 1.00 61.75 171 MET A C 1
ATOM 1356 O O . MET A 1 171 ? 7.240 9.245 -14.036 1.00 61.75 171 MET A O 1
ATOM 1360 N N . CYS A 1 172 ? 8.122 7.604 -15.268 1.00 64.38 172 CYS A N 1
ATOM 1361 C CA . CYS A 1 172 ? 8.774 6.911 -14.158 1.00 64.38 172 CYS A CA 1
ATOM 1362 C C . CYS A 1 172 ? 9.978 7.698 -13.607 1.00 64.38 172 CYS A C 1
ATOM 1364 O O . CYS A 1 172 ? 10.263 7.609 -12.414 1.00 64.38 172 CYS A O 1
ATOM 1366 N N . ASP A 1 173 ? 10.634 8.509 -14.444 1.00 61.53 173 ASP A N 1
ATOM 1367 C CA . ASP A 1 173 ? 11.668 9.462 -14.025 1.00 61.53 173 ASP A CA 1
ATOM 1368 C C . ASP A 1 173 ? 11.077 10.670 -13.279 1.00 61.53 173 ASP A C 1
ATOM 1370 O O . ASP A 1 173 ? 11.667 11.176 -12.321 1.00 61.53 173 ASP A O 1
ATOM 1374 N N . LEU A 1 174 ? 9.905 11.145 -13.712 1.00 52.31 174 LEU A N 1
ATOM 1375 C CA . LEU A 1 174 ? 9.230 12.311 -13.134 1.00 52.31 174 LEU A CA 1
ATOM 1376 C C . LEU A 1 174 ? 8.418 11.980 -11.879 1.00 52.31 174 LEU A C 1
ATOM 1378 O O . LEU A 1 174 ? 8.242 12.840 -11.014 1.00 52.31 174 LEU A O 1
ATOM 1382 N N . VAL A 1 175 ? 7.910 10.753 -11.780 1.00 63.06 175 VAL A N 1
ATOM 1383 C CA . VAL A 1 175 ? 7.021 10.307 -10.711 1.00 63.06 175 VAL A CA 1
ATOM 1384 C C . VAL A 1 175 ? 7.718 9.211 -9.913 1.00 63.06 175 VAL A C 1
ATOM 1386 O O . VAL A 1 175 ? 7.732 8.053 -10.340 1.00 63.06 175 VAL A O 1
ATOM 1389 N N . PRO A 1 176 ? 8.251 9.534 -8.720 1.00 53.34 176 PRO A N 1
ATOM 1390 C CA . PRO A 1 176 ? 9.044 8.586 -7.958 1.00 53.34 176 PRO A CA 1
ATOM 1391 C C . PRO A 1 176 ? 8.280 7.269 -7.721 1.00 53.34 176 PRO A C 1
ATOM 1393 O O . PRO A 1 176 ? 8.825 6.177 -7.875 1.00 53.34 176 PRO A O 1
ATOM 1396 N N . THR A 1 177 ? 6.999 7.356 -7.373 1.00 57.56 177 THR A N 1
ATOM 1397 C CA . THR A 1 177 ? 6.153 6.215 -7.006 1.00 57.56 177 THR A CA 1
ATOM 1398 C C . THR A 1 177 ? 5.809 5.281 -8.170 1.00 57.56 177 THR A C 1
ATOM 1400 O O . THR A 1 177 ? 5.276 4.209 -7.916 1.00 57.56 177 THR A O 1
ATOM 1403 N N . CYS A 1 178 ? 6.173 5.592 -9.418 1.00 64.56 178 CYS A N 1
ATOM 1404 C CA . CYS A 1 178 ? 5.893 4.748 -10.586 1.00 64.56 178 CYS A CA 1
ATOM 1405 C C . CYS A 1 178 ? 6.410 3.306 -10.430 1.00 64.56 178 CYS A C 1
ATOM 1407 O O . CYS A 1 178 ? 5.662 2.339 -10.573 1.00 64.56 178 CYS A O 1
ATOM 1409 N N . ASN A 1 179 ? 7.681 3.141 -10.060 1.00 64.62 179 ASN A N 1
ATOM 1410 C CA . ASN A 1 179 ? 8.272 1.812 -9.894 1.00 64.62 179 ASN A CA 1
ATOM 1411 C C . ASN A 1 179 ? 7.704 1.055 -8.689 1.00 64.62 179 ASN A C 1
ATOM 1413 O O . ASN A 1 179 ? 7.613 -0.172 -8.715 1.00 64.62 179 ASN A O 1
ATOM 1417 N N . LEU A 1 180 ? 7.308 1.789 -7.648 1.00 65.19 180 LEU A N 1
ATOM 1418 C CA . LEU A 1 180 ? 6.619 1.231 -6.494 1.00 65.19 180 LEU A CA 1
ATOM 1419 C C . LEU A 1 180 ? 5.239 0.696 -6.899 1.00 65.19 180 LEU A C 1
ATOM 1421 O O . LEU A 1 180 ? 4.876 -0.420 -6.537 1.00 65.19 180 LEU A O 1
ATOM 1425 N N . SER A 1 181 ? 4.505 1.451 -7.714 1.00 67.75 181 SER A N 1
ATOM 1426 C CA . SER A 1 181 ? 3.218 1.038 -8.267 1.00 67.75 181 SER A CA 1
ATOM 1427 C C . SER A 1 181 ? 3.349 -0.207 -9.155 1.00 67.75 181 SER A C 1
ATOM 1429 O O . SER A 1 181 ? 2.524 -1.110 -9.043 1.00 67.75 181 SER A O 1
ATOM 1431 N N . ILE A 1 182 ? 4.412 -0.318 -9.967 1.00 69.88 182 ILE A N 1
ATOM 1432 C CA . ILE A 1 182 ? 4.716 -1.540 -10.739 1.00 69.88 182 ILE A CA 1
ATOM 1433 C C . ILE A 1 182 ? 4.976 -2.727 -9.800 1.00 69.88 182 ILE A C 1
ATOM 1435 O O . ILE A 1 182 ? 4.425 -3.808 -9.999 1.00 69.88 182 ILE A O 1
ATOM 1439 N N . ALA A 1 183 ? 5.791 -2.530 -8.761 1.00 67.19 183 ALA A N 1
ATOM 1440 C CA . ALA A 1 183 ? 6.136 -3.569 -7.794 1.00 67.19 183 ALA A CA 1
ATOM 1441 C C . ALA A 1 183 ? 4.905 -4.105 -7.045 1.00 67.19 183 ALA A C 1
ATOM 1443 O O . ALA A 1 183 ? 4.730 -5.321 -6.935 1.00 67.19 183 ALA A O 1
ATOM 1444 N N . VAL A 1 184 ? 4.036 -3.208 -6.574 1.00 69.19 184 VAL A N 1
ATOM 1445 C CA . VAL A 1 184 ? 2.783 -3.557 -5.889 1.00 69.19 184 VAL A CA 1
ATOM 1446 C C . VAL A 1 184 ? 1.807 -4.239 -6.849 1.00 69.19 184 VAL A C 1
ATOM 1448 O O . VAL A 1 184 ? 1.203 -5.243 -6.481 1.00 69.19 184 VAL A O 1
ATOM 1451 N N . ALA A 1 185 ? 1.692 -3.766 -8.093 1.00 71.12 185 ALA A N 1
ATOM 1452 C CA . ALA A 1 185 ? 0.849 -4.405 -9.102 1.00 71.12 185 ALA A CA 1
ATOM 1453 C C . ALA A 1 185 ? 1.313 -5.837 -9.426 1.00 71.12 185 ALA A C 1
ATOM 1455 O O . ALA A 1 185 ? 0.487 -6.742 -9.512 1.00 71.12 185 ALA A O 1
ATOM 1456 N N . CYS A 1 186 ? 2.623 -6.066 -9.556 1.00 72.00 186 CYS A N 1
ATOM 1457 C CA . CYS A 1 186 ? 3.169 -7.408 -9.773 1.00 72.00 186 CYS A CA 1
ATOM 1458 C C . CYS A 1 186 ? 2.957 -8.334 -8.584 1.00 72.00 186 CYS A C 1
ATOM 1460 O O . CYS A 1 186 ? 2.648 -9.506 -8.773 1.00 72.00 186 CYS A O 1
ATOM 1462 N N . PHE A 1 187 ? 3.084 -7.804 -7.370 1.00 71.75 187 PHE A N 1
ATOM 1463 C CA . PHE A 1 187 ? 2.764 -8.558 -6.171 1.00 71.75 187 PHE A CA 1
ATOM 1464 C C . PHE A 1 187 ? 1.292 -9.004 -6.175 1.00 71.75 187 PHE A C 1
ATOM 1466 O O . PHE A 1 187 ? 1.024 -10.182 -5.978 1.00 71.75 187 PHE A O 1
ATOM 1473 N N . TRP A 1 188 ? 0.349 -8.114 -6.503 1.00 70.44 188 TRP A N 1
ATOM 1474 C CA . TRP A 1 188 ? -1.073 -8.468 -6.620 1.00 70.44 188 TRP A CA 1
ATOM 1475 C C . TRP A 1 188 ? -1.379 -9.454 -7.747 1.00 70.44 188 TRP A C 1
ATOM 1477 O O . TRP A 1 188 ? -2.224 -10.325 -7.583 1.00 70.44 188 TRP A O 1
ATOM 1487 N N . ALA A 1 189 ? -0.706 -9.332 -8.891 1.00 71.50 189 ALA A N 1
ATOM 1488 C CA . ALA A 1 189 ? -0.926 -10.219 -10.030 1.00 71.50 189 ALA A CA 1
ATOM 1489 C C . ALA A 1 189 ? -0.409 -11.650 -9.798 1.00 71.50 189 ALA A C 1
ATOM 1491 O O . ALA A 1 189 ? -0.866 -12.576 -10.468 1.00 71.50 189 ALA A O 1
ATOM 1492 N N . CYS A 1 190 ? 0.562 -11.816 -8.898 1.00 70.00 190 CYS A N 1
ATOM 1493 C CA . CYS A 1 190 ? 1.265 -13.076 -8.658 1.00 70.00 190 CYS A CA 1
ATOM 1494 C C . CYS A 1 190 ? 0.984 -13.699 -7.283 1.00 70.00 190 CYS A C 1
ATOM 1496 O O . CYS A 1 190 ? 1.604 -14.728 -6.982 1.00 70.00 190 CYS A O 1
ATOM 1498 N N . TRP A 1 191 ? 0.118 -13.084 -6.467 1.00 67.06 191 TRP A N 1
ATOM 1499 C CA . TRP A 1 191 ? -0.358 -13.643 -5.200 1.00 67.06 191 TRP A CA 1
ATOM 1500 C C . TRP A 1 191 ? -1.318 -14.810 -5.466 1.00 67.06 191 TRP A C 1
ATOM 1502 O O . TRP A 1 191 ? -2.287 -14.627 -6.233 1.00 67.06 191 TRP A O 1
#